Protein AF-A0A962D261-F1 (afdb_monomer)

Structure (mmCIF, N/CA/C/O backbone):
data_AF-A0A962D261-F1
#
_entry.id   AF-A0A962D261-F1
#
loop_
_atom_site.group_PDB
_atom_site.id
_atom_site.type_symbol
_atom_site.label_atom_id
_atom_site.label_alt_id
_atom_site.label_comp_id
_atom_site.label_asym_id
_atom_site.label_entity_id
_atom_site.label_seq_id
_atom_site.pdbx_PDB_ins_code
_atom_site.Cartn_x
_atom_site.Cartn_y
_atom_site.Cartn_z
_atom_site.occupancy
_atom_site.B_iso_or_equiv
_atom_site.auth_seq_id
_atom_site.auth_comp_id
_atom_site.auth_asym_id
_atom_site.auth_atom_id
_atom_site.pdbx_PDB_model_num
ATOM 1 N N . MET A 1 1 ? 24.638 28.167 -46.388 1.00 43.66 1 MET A N 1
ATOM 2 C CA . MET A 1 1 ? 24.361 26.717 -46.502 1.00 43.66 1 MET A CA 1
ATOM 3 C C . M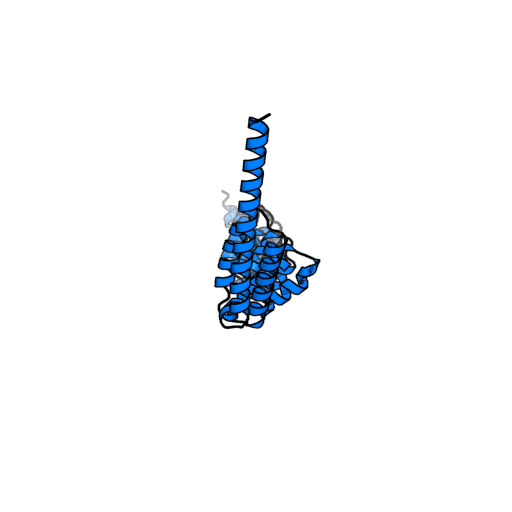ET A 1 1 ? 25.151 26.172 -47.683 1.00 43.66 1 MET A C 1
ATOM 5 O O . MET A 1 1 ? 24.887 26.582 -48.804 1.00 43.66 1 MET A O 1
ATOM 9 N N . SER A 1 2 ? 26.184 25.365 -47.428 1.00 48.91 2 SER A N 1
ATOM 10 C CA . SER A 1 2 ? 27.129 24.899 -48.457 1.00 48.91 2 SER A CA 1
ATOM 11 C C . SER A 1 2 ? 26.539 23.752 -49.286 1.00 48.91 2 SER A C 1
ATOM 13 O O . SER A 1 2 ? 25.987 22.812 -48.727 1.00 48.91 2 SER A O 1
ATOM 15 N N . LEU A 1 3 ? 26.682 23.806 -50.614 1.00 50.69 3 LEU A N 1
ATOM 16 C CA . LEU A 1 3 ? 26.222 22.773 -51.559 1.00 50.69 3 LEU A CA 1
ATOM 17 C C . LEU A 1 3 ? 26.944 21.418 -51.380 1.00 50.69 3 LEU A C 1
ATOM 19 O O . LEU A 1 3 ? 26.458 20.396 -51.858 1.00 50.69 3 LEU A O 1
ATOM 23 N N . LEU A 1 4 ? 28.060 21.392 -50.639 1.00 52.16 4 LEU A N 1
ATOM 24 C CA . LEU A 1 4 ? 28.861 20.194 -50.357 1.00 52.16 4 LEU A CA 1
ATOM 25 C C . LEU A 1 4 ? 28.245 19.268 -49.290 1.00 52.16 4 LEU A C 1
ATOM 27 O O . LEU A 1 4 ? 28.533 18.074 -49.297 1.00 52.16 4 LEU A O 1
ATOM 31 N N . SER A 1 5 ? 27.352 19.763 -48.421 1.00 52.59 5 SER A N 1
ATOM 32 C CA . SER A 1 5 ? 26.678 18.926 -47.407 1.00 52.59 5 SER A CA 1
ATOM 33 C C . SER A 1 5 ? 25.583 18.017 -47.980 1.00 52.59 5 SER A C 1
ATOM 35 O O . SER A 1 5 ? 25.045 17.176 -47.269 1.00 52.59 5 SER A O 1
ATOM 37 N N . ARG A 1 6 ? 25.246 18.171 -49.268 1.00 55.19 6 ARG A N 1
ATOM 38 C CA . ARG A 1 6 ? 24.268 17.330 -49.979 1.00 55.19 6 ARG A CA 1
ATOM 39 C C . ARG A 1 6 ? 24.899 16.140 -50.709 1.00 55.19 6 ARG A C 1
ATOM 41 O O . ARG A 1 6 ? 24.168 15.266 -51.159 1.00 55.19 6 ARG A O 1
ATOM 48 N N . LEU A 1 7 ? 26.229 16.106 -50.836 1.00 60.47 7 LEU A N 1
ATOM 49 C CA . LEU A 1 7 ? 26.962 15.056 -51.559 1.00 60.47 7 LEU A CA 1
ATOM 50 C C . LEU A 1 7 ? 27.472 13.931 -50.644 1.00 60.47 7 LEU A C 1
ATOM 52 O O . LEU A 1 7 ? 27.735 12.834 -51.127 1.00 60.47 7 LEU A O 1
ATOM 56 N N . PHE A 1 8 ? 27.549 14.161 -49.330 1.00 71.56 8 PHE A N 1
ATOM 57 C CA . PHE A 1 8 ? 27.938 13.146 -48.351 1.00 71.56 8 PHE A CA 1
ATOM 58 C C . PHE A 1 8 ? 26.860 13.014 -47.282 1.00 71.56 8 PHE A C 1
ATOM 60 O O . PHE A 1 8 ? 26.556 13.974 -46.575 1.00 71.56 8 PHE A O 1
ATOM 67 N N . LYS A 1 9 ? 26.275 11.815 -47.164 1.00 79.06 9 LYS A N 1
ATOM 68 C CA . LYS A 1 9 ? 25.374 11.505 -46.053 1.00 79.06 9 LYS A CA 1
ATOM 69 C C . LYS A 1 9 ? 26.164 11.608 -44.743 1.00 79.06 9 LYS A C 1
ATOM 71 O O . LYS A 1 9 ? 27.286 11.094 -44.688 1.00 79.06 9 LYS A O 1
ATOM 76 N N . PRO A 1 10 ? 25.603 12.228 -43.696 1.00 88.38 10 PRO A N 1
ATOM 77 C CA . PRO A 1 10 ? 26.256 12.261 -42.398 1.00 88.38 10 PRO A CA 1
ATOM 78 C C . PRO A 1 10 ? 26.483 10.838 -41.866 1.00 88.38 10 PRO A C 1
ATOM 80 O O . PRO A 1 10 ? 25.772 9.900 -42.239 1.00 88.38 10 PRO A O 1
ATOM 83 N N . ALA A 1 11 ? 27.470 10.656 -40.985 1.00 89.88 11 ALA A N 1
ATOM 84 C CA . ALA A 1 11 ? 27.923 9.326 -40.561 1.00 89.88 11 ALA A CA 1
ATOM 85 C C . ALA A 1 11 ? 26.808 8.460 -39.932 1.00 89.88 11 ALA A C 1
ATOM 87 O O . ALA A 1 11 ? 26.800 7.240 -40.105 1.00 89.88 11 ALA A O 1
ATOM 88 N N . TRP A 1 12 ? 25.818 9.081 -39.282 1.00 91.06 12 TRP A N 1
ATOM 89 C CA . TRP A 1 12 ? 24.645 8.404 -38.710 1.00 91.06 12 TRP A CA 1
ATOM 90 C C . TRP A 1 12 ? 23.575 7.988 -39.730 1.00 91.06 12 TRP A C 1
ATOM 92 O O . TRP A 1 12 ? 22.628 7.305 -39.363 1.00 91.06 12 TRP A O 1
ATOM 102 N N . GLN A 1 13 ? 23.716 8.356 -41.005 1.00 93.19 13 GLN A N 1
ATOM 103 C CA . GLN A 1 13 ? 22.864 7.901 -42.117 1.00 93.19 13 GLN A CA 1
ATOM 104 C C . GLN A 1 13 ? 23.597 6.928 -43.055 1.00 93.19 13 GLN A C 1
ATOM 106 O O . GLN A 1 13 ? 23.125 6.631 -44.152 1.00 93.19 13 GLN A O 1
ATOM 111 N N . HIS A 1 14 ? 24.778 6.457 -42.654 1.00 94.00 14 HIS A N 1
ATOM 112 C CA . HIS A 1 14 ? 25.591 5.544 -43.445 1.00 94.00 14 HIS A CA 1
ATOM 113 C C . HIS A 1 14 ? 25.013 4.114 -43.439 1.00 94.00 14 HIS A C 1
ATOM 115 O O . HIS A 1 14 ? 24.473 3.674 -42.429 1.00 94.00 14 HIS A O 1
ATOM 121 N N . ASP A 1 15 ? 25.189 3.340 -44.515 1.00 92.25 15 ASP A N 1
ATOM 122 C CA . ASP A 1 15 ? 24.636 1.975 -44.630 1.00 92.25 15 ASP A CA 1
ATOM 123 C C . ASP A 1 15 ? 25.237 0.994 -43.600 1.00 92.25 15 ASP A C 1
ATOM 125 O O . ASP A 1 15 ? 24.538 0.180 -42.995 1.00 92.25 15 ASP A O 1
ATOM 129 N N . SER A 1 16 ? 26.542 1.114 -43.334 1.00 96.12 16 SER A N 1
ATOM 130 C CA . SER A 1 16 ? 27.231 0.395 -42.250 1.00 96.12 16 SER A CA 1
ATOM 131 C C . SER A 1 16 ? 26.727 0.782 -40.851 1.00 96.12 16 SER A C 1
ATOM 133 O O . SER A 1 16 ? 26.919 1.915 -40.401 1.00 96.12 16 SER A O 1
ATOM 135 N N . ALA A 1 17 ? 26.192 -0.203 -40.122 1.00 96.62 17 ALA A N 1
ATOM 136 C CA . ALA A 1 17 ? 25.745 -0.050 -38.739 1.00 96.62 17 ALA A CA 1
ATOM 137 C C . ALA A 1 17 ? 26.870 0.366 -37.777 1.00 96.62 17 ALA A C 1
ATOM 139 O O . ALA A 1 17 ? 26.613 1.111 -36.837 1.00 96.62 17 ALA A O 1
ATOM 140 N N . SER A 1 18 ? 28.119 -0.059 -38.009 1.00 96.94 18 SER A N 1
ATOM 141 C CA . SER A 1 18 ? 29.245 0.325 -37.146 1.00 96.94 18 SER A CA 1
ATOM 142 C C . SER A 1 18 ? 29.586 1.810 -37.267 1.00 96.94 18 SER A C 1
ATOM 144 O O . SER A 1 18 ? 29.878 2.448 -36.260 1.00 96.94 18 SER A O 1
ATOM 146 N N . ARG A 1 19 ? 29.475 2.387 -38.474 1.00 96.12 19 ARG A N 1
ATOM 147 C CA . ARG A 1 19 ? 29.653 3.834 -38.686 1.00 96.12 19 ARG A CA 1
ATOM 148 C C . ARG A 1 19 ? 28.531 4.638 -38.038 1.00 96.12 19 ARG A C 1
ATOM 150 O O . ARG A 1 19 ? 28.816 5.647 -37.400 1.00 96.12 19 ARG A O 1
ATOM 157 N N . ARG A 1 20 ? 27.281 4.168 -38.139 1.00 97.62 20 ARG A N 1
ATOM 158 C CA . ARG A 1 20 ? 26.155 4.808 -37.442 1.00 97.62 20 ARG A CA 1
ATOM 159 C C . ARG A 1 20 ? 26.304 4.734 -35.928 1.00 97.62 20 ARG A C 1
ATOM 161 O O . ARG A 1 20 ? 26.085 5.733 -35.257 1.00 97.62 20 ARG A O 1
ATOM 168 N N . LEU A 1 21 ? 26.718 3.581 -35.401 1.00 98.00 21 LEU A N 1
ATOM 169 C CA . LEU A 1 21 ? 26.968 3.391 -33.974 1.00 98.00 21 LEU A CA 1
ATOM 170 C C . LEU A 1 21 ? 28.034 4.362 -33.456 1.00 98.00 21 LEU A C 1
ATOM 172 O O . LEU A 1 21 ? 27.765 5.080 -32.499 1.00 98.00 21 LEU A O 1
ATOM 176 N N . ALA A 1 22 ? 29.193 4.429 -34.119 1.00 97.00 22 ALA A N 1
ATOM 177 C CA . ALA A 1 22 ? 30.259 5.363 -33.755 1.00 97.00 22 ALA A CA 1
ATOM 178 C C . ALA A 1 22 ? 29.766 6.819 -33.795 1.00 97.00 22 ALA A C 1
ATOM 180 O O . ALA A 1 22 ? 29.970 7.575 -32.850 1.00 97.00 22 ALA A O 1
ATOM 181 N N . ALA A 1 23 ? 29.013 7.192 -34.837 1.00 96.12 23 ALA A N 1
ATOM 182 C CA . ALA A 1 23 ? 28.428 8.526 -34.938 1.00 96.12 23 ALA A CA 1
ATOM 183 C C . ALA A 1 23 ? 27.488 8.839 -33.762 1.00 96.12 23 ALA A C 1
ATOM 185 O O . ALA A 1 23 ? 27.621 9.892 -33.144 1.00 96.12 23 ALA A O 1
ATOM 186 N N . VAL A 1 24 ? 26.578 7.918 -33.419 1.00 97.62 24 VAL A N 1
ATOM 187 C CA . VAL A 1 24 ? 25.656 8.064 -32.280 1.00 97.62 24 VAL A CA 1
ATOM 188 C C . VAL A 1 24 ? 26.407 8.203 -30.957 1.00 97.62 24 VAL A C 1
ATOM 190 O O . VAL A 1 24 ? 25.960 8.966 -30.104 1.00 97.62 24 VAL A O 1
ATOM 193 N N . GLN A 1 25 ? 27.533 7.510 -30.788 1.00 95.19 25 GLN A N 1
ATOM 194 C CA . GLN A 1 25 ? 28.327 7.546 -29.559 1.00 95.19 25 GLN A CA 1
ATOM 195 C C . GLN A 1 25 ? 29.168 8.822 -29.413 1.00 95.19 25 GLN A C 1
ATOM 197 O O . GLN A 1 25 ? 29.335 9.299 -28.294 1.00 95.19 25 GLN A O 1
ATOM 202 N N . GLU A 1 26 ? 29.679 9.380 -30.513 1.00 94.31 26 GLU A N 1
ATOM 203 C CA . GLU A 1 26 ? 30.754 10.383 -30.457 1.00 94.31 26 GLU A CA 1
ATOM 204 C C . GLU A 1 26 ? 30.352 11.777 -30.965 1.00 94.31 26 GLU A C 1
ATOM 206 O O . GLU A 1 26 ? 30.806 12.785 -30.423 1.00 94.31 26 GLU A O 1
ATOM 211 N N . SER A 1 27 ? 29.515 11.874 -32.005 1.00 94.12 27 SER A N 1
ATOM 212 C CA . SER A 1 27 ? 29.240 13.162 -32.665 1.00 94.12 27 SER A CA 1
ATOM 213 C C . SER A 1 27 ? 28.234 13.995 -31.878 1.00 94.12 27 SER A C 1
ATOM 215 O O . SER A 1 27 ? 27.194 13.479 -31.488 1.00 94.12 27 SER A O 1
ATOM 217 N N . GLN A 1 28 ? 28.491 15.295 -31.706 1.00 93.94 28 GLN A N 1
ATOM 218 C CA . GLN A 1 28 ? 27.598 16.271 -31.054 1.00 93.94 28 GLN A CA 1
ATOM 219 C C . GLN A 1 28 ? 26.854 17.171 -32.054 1.00 93.94 28 GLN A C 1
ATOM 221 O O . GLN A 1 28 ? 26.377 18.248 -31.700 1.00 93.94 28 GLN A O 1
ATOM 226 N N . GLU A 1 29 ? 26.775 16.763 -33.320 1.00 94.25 29 GLU A N 1
ATOM 227 C CA . GLU A 1 29 ? 26.094 17.550 -34.346 1.00 94.25 29 GLU A CA 1
ATOM 228 C C . GLU A 1 29 ? 24.603 17.746 -34.001 1.00 94.25 29 GLU A C 1
ATOM 230 O O . GLU A 1 29 ? 23.913 16.758 -33.730 1.00 94.25 29 GLU A O 1
ATOM 235 N N . PRO A 1 30 ? 24.064 18.983 -34.054 1.00 94.75 30 PRO A N 1
ATOM 236 C CA . PRO A 1 30 ? 22.659 19.244 -33.725 1.00 94.75 30 PRO A CA 1
ATOM 237 C C . PRO A 1 30 ? 21.674 18.385 -34.528 1.00 94.75 30 PRO A C 1
ATOM 239 O O . PRO A 1 30 ? 20.736 17.832 -33.967 1.00 94.75 30 PRO A O 1
ATOM 242 N N . ALA A 1 31 ? 21.945 18.174 -35.820 1.00 94.50 31 ALA A N 1
ATOM 243 C CA . ALA A 1 31 ? 21.112 17.333 -36.682 1.00 94.50 31 ALA A CA 1
ATOM 244 C C . ALA A 1 31 ? 21.122 15.844 -36.281 1.00 94.50 31 ALA A C 1
ATOM 246 O O . ALA A 1 31 ? 20.147 15.134 -36.521 1.00 94.50 31 ALA A O 1
ATOM 247 N N . LEU A 1 32 ? 22.210 15.352 -35.675 1.00 95.25 32 LEU A N 1
ATOM 248 C CA . LEU A 1 32 ? 22.241 14.010 -35.094 1.00 95.25 32 LEU A CA 1
ATOM 249 C C . LEU A 1 32 ? 21.427 13.966 -33.803 1.00 95.25 32 LEU A C 1
ATOM 251 O O . LEU A 1 32 ? 20.643 13.039 -33.629 1.00 95.25 32 LEU A O 1
ATOM 255 N N . LEU A 1 33 ? 21.591 14.960 -32.923 1.00 95.44 33 LEU A N 1
ATOM 256 C CA . LEU A 1 33 ? 20.828 15.060 -31.675 1.00 95.44 33 LEU A CA 1
ATOM 257 C C . LEU A 1 33 ? 19.315 15.049 -31.942 1.00 95.44 33 LEU A C 1
ATOM 259 O O . LEU A 1 33 ? 18.588 14.294 -31.302 1.00 95.44 33 LEU A O 1
ATOM 263 N N . GLU A 1 34 ? 18.863 15.798 -32.948 1.00 95.94 34 GLU A N 1
ATOM 264 C CA . GLU A 1 34 ? 17.470 15.799 -33.415 1.00 95.94 34 GLU A CA 1
ATOM 265 C C . GLU A 1 34 ? 17.030 14.447 -34.005 1.00 95.94 34 GLU A C 1
ATOM 267 O O . GLU A 1 34 ? 15.865 14.069 -33.892 1.00 95.94 34 GLU A O 1
ATOM 272 N N . ALA A 1 35 ? 17.950 13.688 -34.609 1.00 96.19 35 ALA A N 1
ATOM 273 C CA . ALA A 1 35 ? 17.669 12.378 -35.196 1.00 96.19 35 ALA A CA 1
ATOM 274 C C . ALA A 1 35 ? 17.681 11.220 -34.181 1.00 96.19 35 ALA A C 1
ATOM 276 O O . ALA A 1 35 ? 17.221 10.122 -34.514 1.00 96.19 35 ALA A O 1
ATOM 277 N N . LEU A 1 36 ? 18.187 11.423 -32.958 1.00 97.56 36 LEU A N 1
ATOM 278 C CA . LEU A 1 36 ? 18.315 10.357 -31.959 1.00 97.56 36 LEU A CA 1
ATOM 279 C C . LEU A 1 36 ? 16.997 9.620 -31.666 1.00 97.56 36 LEU A C 1
ATOM 281 O O . LEU A 1 36 ? 17.048 8.391 -31.610 1.00 97.56 36 LEU A O 1
ATOM 285 N N . PRO A 1 37 ? 15.822 10.273 -31.521 1.00 97.12 37 PRO A N 1
ATOM 286 C CA . PRO A 1 37 ? 14.570 9.552 -31.274 1.00 97.12 37 PRO A CA 1
ATOM 287 C C . PRO A 1 37 ? 14.201 8.589 -32.408 1.00 97.12 37 PRO A C 1
ATOM 289 O O . PRO A 1 37 ? 13.753 7.469 -32.155 1.00 97.12 37 PRO A O 1
ATOM 292 N N . ALA A 1 38 ? 14.444 8.980 -33.663 1.00 96.88 38 ALA A N 1
ATOM 293 C CA . ALA A 1 38 ? 14.238 8.103 -34.814 1.00 96.88 38 ALA A CA 1
ATOM 294 C C . ALA A 1 38 ? 15.253 6.951 -34.808 1.00 96.88 38 ALA A C 1
ATOM 296 O O . ALA A 1 38 ? 14.879 5.792 -34.943 1.00 96.88 38 ALA A O 1
ATOM 297 N N . LEU A 1 39 ? 16.534 7.229 -34.555 1.00 97.44 39 LEU A N 1
ATOM 298 C CA . LEU A 1 39 ? 17.560 6.183 -34.464 1.00 97.44 39 LEU A CA 1
ATOM 299 C C . LEU A 1 39 ? 17.279 5.187 -33.329 1.00 97.44 39 LEU A C 1
ATOM 301 O O . LEU A 1 39 ? 17.453 3.988 -33.517 1.00 97.44 39 LEU A O 1
ATOM 305 N N . ALA A 1 40 ? 16.788 5.655 -32.181 1.00 97.62 40 ALA A N 1
ATOM 306 C CA . ALA A 1 40 ? 16.396 4.818 -31.048 1.00 97.62 40 ALA A CA 1
ATOM 307 C C . ALA A 1 40 ? 15.219 3.888 -31.373 1.00 97.62 40 ALA A C 1
ATOM 309 O O . ALA A 1 40 ? 15.110 2.806 -30.794 1.00 97.62 40 ALA A O 1
ATOM 310 N N . THR A 1 41 ? 14.342 4.295 -32.294 1.00 96.44 41 THR A N 1
ATOM 311 C CA . THR A 1 41 ? 13.082 3.596 -32.558 1.00 96.44 41 THR A CA 1
ATOM 312 C C . THR A 1 41 ? 13.070 2.791 -33.856 1.00 96.44 41 THR A C 1
ATOM 314 O O . THR A 1 41 ? 12.409 1.754 -33.916 1.00 96.44 41 THR A O 1
ATOM 317 N N . THR A 1 42 ? 1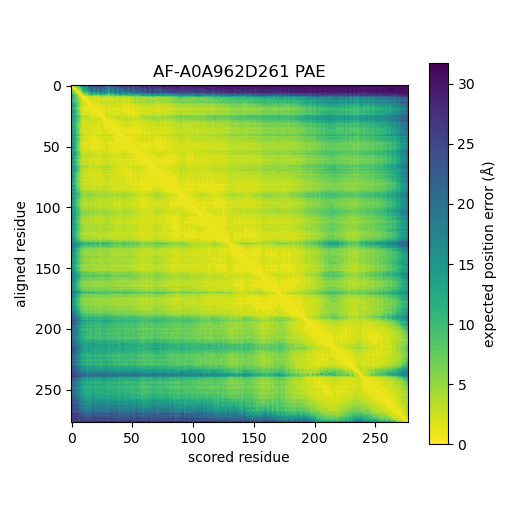3.799 3.222 -34.885 1.00 96.06 42 THR A N 1
ATOM 318 C CA . THR A 1 42 ? 13.699 2.657 -36.237 1.00 96.06 42 THR A CA 1
ATOM 319 C C . THR A 1 42 ? 15.031 2.215 -36.839 1.00 96.06 42 THR A C 1
ATOM 321 O O . THR A 1 42 ? 15.012 1.682 -37.947 1.00 96.06 42 THR A O 1
ATOM 324 N N . ASP A 1 43 ? 16.188 2.410 -36.181 1.00 98.06 43 ASP A N 1
ATOM 325 C CA . ASP A 1 43 ? 17.448 1.910 -36.758 1.00 98.06 43 ASP A CA 1
ATOM 326 C C . ASP A 1 43 ? 17.381 0.381 -36.924 1.00 98.06 43 ASP A C 1
ATOM 328 O O . ASP A 1 43 ? 17.004 -0.309 -35.970 1.00 98.06 43 ASP A O 1
ATOM 332 N N . PRO A 1 44 ? 17.763 -0.180 -38.088 1.00 97.06 44 PRO A N 1
ATOM 333 C CA . PRO A 1 44 ? 17.715 -1.623 -38.308 1.00 97.06 44 PRO A CA 1
ATOM 334 C C . PRO A 1 44 ? 18.543 -2.424 -37.296 1.00 97.06 44 PRO A C 1
ATOM 336 O O . PRO A 1 44 ? 18.205 -3.562 -36.976 1.00 97.06 44 PRO A O 1
ATOM 339 N N . HIS A 1 45 ? 19.624 -1.843 -36.771 1.00 98.25 45 HIS A N 1
ATOM 340 C CA . HIS A 1 45 ? 20.576 -2.549 -35.932 1.00 98.25 45 HIS A CA 1
ATOM 341 C C . HIS A 1 45 ? 20.357 -2.249 -34.433 1.00 98.25 45 HIS A C 1
ATOM 343 O O . HIS A 1 45 ? 20.498 -1.098 -34.008 1.00 98.25 45 HIS A O 1
ATOM 349 N N . PRO A 1 46 ? 20.126 -3.268 -33.576 1.00 98.06 46 PRO A N 1
ATOM 350 C CA . PRO A 1 46 ? 19.785 -3.073 -32.159 1.00 98.06 46 PRO A CA 1
ATOM 351 C C . PRO A 1 46 ? 20.853 -2.312 -31.367 1.00 98.06 46 PRO A C 1
ATOM 353 O O . PRO A 1 46 ? 20.532 -1.492 -30.514 1.00 98.06 46 PRO A O 1
ATOM 356 N N . ARG A 1 47 ? 22.141 -2.505 -31.682 1.00 98.12 47 ARG A N 1
ATOM 357 C CA . ARG A 1 47 ? 23.223 -1.741 -31.028 1.00 98.12 47 ARG A CA 1
ATOM 358 C C . ARG A 1 47 ? 23.136 -0.229 -31.263 1.00 98.12 47 ARG A C 1
ATOM 360 O O . ARG A 1 47 ? 23.462 0.522 -30.350 1.00 98.12 47 ARG A O 1
ATOM 367 N N . VAL A 1 48 ? 22.691 0.216 -32.442 1.00 98.38 48 VAL A N 1
ATOM 368 C CA . VAL A 1 48 ? 22.514 1.651 -32.727 1.00 98.38 48 VAL A CA 1
ATOM 369 C C . VAL A 1 48 ? 21.307 2.179 -31.956 1.00 98.38 48 VAL A C 1
ATOM 371 O O . VAL A 1 48 ? 21.429 3.202 -31.285 1.00 98.38 48 VAL A O 1
ATOM 374 N N . ARG A 1 49 ? 20.188 1.433 -31.956 1.00 98.50 49 ARG A N 1
ATOM 375 C CA . ARG A 1 49 ? 19.000 1.768 -31.152 1.00 98.50 49 ARG A CA 1
ATOM 376 C C . ARG A 1 49 ? 19.348 1.923 -29.671 1.00 98.50 49 ARG A 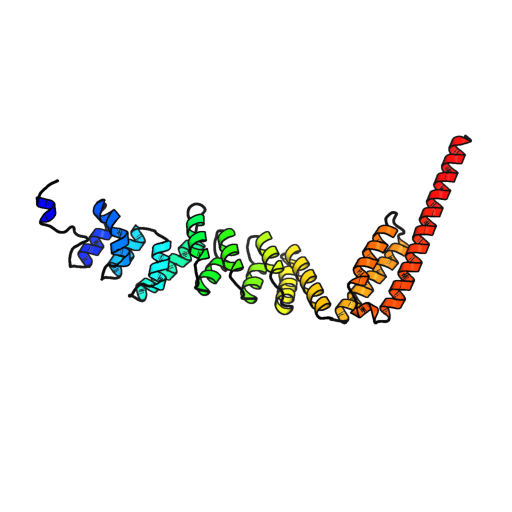C 1
ATOM 378 O O . ARG A 1 49 ? 19.037 2.945 -29.069 1.00 98.50 49 ARG A O 1
ATOM 385 N N . ARG A 1 50 ? 20.080 0.958 -29.103 1.00 98.38 50 ARG A N 1
ATOM 386 C CA . ARG A 1 50 ? 20.562 0.992 -27.713 1.00 98.38 50 ARG A CA 1
ATOM 387 C C . ARG A 1 50 ? 21.411 2.226 -27.414 1.00 98.38 50 ARG A C 1
ATOM 389 O O . ARG A 1 50 ? 21.169 2.888 -26.410 1.00 98.38 50 ARG A O 1
ATOM 396 N N . ALA A 1 51 ? 22.388 2.534 -28.267 1.00 98.19 51 ALA A N 1
ATOM 397 C CA . ALA A 1 51 ? 23.251 3.697 -28.077 1.00 98.19 51 ALA A CA 1
ATOM 398 C C . ALA A 1 51 ? 22.451 5.010 -28.131 1.00 98.19 51 ALA A C 1
ATOM 400 O O . ALA A 1 51 ? 22.686 5.908 -27.325 1.00 98.19 51 ALA A O 1
ATOM 401 N N . ALA A 1 52 ? 21.460 5.099 -29.023 1.00 98.31 52 ALA A N 1
ATOM 402 C CA . ALA A 1 52 ? 20.579 6.258 -29.102 1.00 98.31 52 ALA A CA 1
ATOM 403 C C . ALA A 1 52 ? 19.687 6.393 -27.853 1.00 98.31 52 ALA A C 1
ATOM 405 O O . ALA A 1 52 ? 19.585 7.487 -27.308 1.00 98.31 52 ALA A O 1
ATOM 406 N N . LEU A 1 53 ? 19.116 5.295 -27.337 1.00 98.31 53 LEU A N 1
ATOM 407 C CA . LEU A 1 53 ? 18.343 5.293 -26.082 1.00 98.31 53 LEU A CA 1
ATOM 408 C C . LEU A 1 53 ? 19.183 5.744 -24.881 1.00 98.31 53 LEU A C 1
ATOM 410 O O . LEU A 1 53 ? 18.738 6.565 -24.080 1.00 98.31 53 LEU A O 1
ATOM 414 N N . GLN A 1 54 ? 20.415 5.237 -24.771 1.00 97.25 54 GLN A N 1
ATOM 415 C CA . GLN A 1 54 ? 21.354 5.634 -23.717 1.00 97.25 54 GLN A CA 1
ATOM 416 C C . GLN A 1 54 ? 21.678 7.122 -23.785 1.00 97.25 54 GLN A C 1
ATOM 418 O O . GLN A 1 54 ? 21.724 7.786 -22.754 1.00 97.25 54 GLN A O 1
ATOM 423 N N . ARG A 1 55 ? 21.873 7.643 -24.997 1.00 96.56 55 ARG A N 1
ATOM 424 C CA . ARG A 1 55 ? 22.204 9.047 -25.213 1.00 96.56 55 ARG A CA 1
ATOM 425 C C . ARG A 1 55 ? 21.022 9.986 -24.967 1.00 96.56 55 ARG A C 1
ATOM 427 O O . ARG A 1 55 ? 21.235 11.096 -24.496 1.00 96.56 55 ARG A O 1
ATOM 434 N N . LEU A 1 56 ? 19.801 9.548 -25.272 1.00 96.25 56 LEU A N 1
ATOM 435 C CA . LEU A 1 56 ? 18.582 10.309 -24.991 1.00 96.25 56 LEU A CA 1
ATOM 436 C C . LEU A 1 56 ? 18.257 10.351 -23.497 1.00 96.25 56 LEU A C 1
ATOM 438 O O . LEU A 1 56 ? 17.760 11.364 -23.019 1.00 96.25 56 LEU A O 1
ATOM 442 N N . GLY A 1 57 ? 18.487 9.253 -22.770 1.00 94.56 57 GLY A N 1
ATOM 443 C CA . GLY A 1 57 ? 18.112 9.157 -21.355 1.00 94.56 57 GLY A CA 1
ATOM 444 C C . GLY A 1 57 ? 16.598 9.233 -21.106 1.00 94.56 57 GLY A C 1
ATOM 445 O O . GLY A 1 57 ? 16.172 9.430 -19.972 1.00 94.56 57 GLY A O 1
ATOM 446 N N . ASP A 1 58 ? 15.775 9.076 -22.147 1.00 96.75 58 ASP A N 1
ATOM 447 C CA . ASP A 1 58 ? 14.322 9.201 -22.059 1.00 96.75 58 ASP A CA 1
ATOM 448 C C . ASP A 1 58 ? 13.697 7.914 -21.499 1.00 96.75 58 ASP A C 1
ATOM 450 O O . ASP A 1 58 ? 13.706 6.851 -22.131 1.00 96.75 58 ASP A O 1
ATOM 454 N N . LEU A 1 59 ? 13.138 8.013 -20.291 1.00 97.62 59 LEU A N 1
ATOM 455 C CA . LEU A 1 59 ? 12.511 6.887 -19.598 1.00 97.62 59 LEU A CA 1
ATOM 456 C C . LEU A 1 59 ? 11.291 6.326 -20.347 1.00 97.62 59 LEU A C 1
ATOM 458 O O . LEU A 1 59 ? 11.039 5.121 -20.303 1.00 97.62 59 LEU A O 1
ATOM 462 N N . GLY A 1 60 ? 10.539 7.180 -21.042 1.00 97.12 60 GLY A N 1
ATOM 463 C CA . GLY A 1 60 ? 9.387 6.778 -21.842 1.00 97.12 60 GLY A CA 1
ATOM 464 C C . GLY A 1 60 ? 9.797 5.938 -23.048 1.00 97.12 60 GLY A C 1
ATOM 465 O O . GLY A 1 60 ? 9.170 4.909 -23.306 1.00 97.12 60 GLY A O 1
ATOM 466 N N . LEU A 1 61 ? 10.886 6.310 -23.729 1.00 97.50 61 LEU A N 1
ATOM 467 C CA . LEU A 1 61 ? 11.443 5.516 -24.827 1.00 97.50 61 LEU A CA 1
ATOM 468 C C . LEU A 1 61 ? 11.977 4.166 -24.346 1.00 97.50 61 LEU A C 1
ATOM 470 O O . LEU A 1 61 ? 11.741 3.158 -25.009 1.00 97.50 61 LEU A O 1
ATOM 474 N N . TRP A 1 62 ? 12.625 4.102 -23.179 1.00 98.12 62 TRP A N 1
ATOM 475 C CA . TRP A 1 62 ? 12.991 2.812 -22.582 1.00 98.12 62 TRP A CA 1
ATOM 476 C C . TRP A 1 62 ? 11.763 1.935 -22.310 1.00 98.12 62 TRP A C 1
ATOM 478 O O . TRP A 1 62 ? 11.769 0.751 -22.648 1.00 98.12 62 TRP A O 1
ATOM 488 N N . GLY A 1 63 ? 10.688 2.514 -21.768 1.00 97.50 63 GLY A N 1
ATOM 489 C CA . GLY A 1 63 ? 9.425 1.806 -21.558 1.00 97.50 63 GLY A CA 1
ATOM 490 C C . GLY A 1 63 ? 8.817 1.295 -22.863 1.00 97.50 63 GLY A C 1
ATOM 491 O O . GLY A 1 63 ? 8.445 0.128 -22.963 1.00 97.50 63 GLY A O 1
ATOM 492 N N . ASP A 1 64 ? 8.771 2.131 -23.895 1.00 96.81 64 ASP A N 1
ATOM 493 C CA . ASP A 1 64 ? 8.259 1.748 -25.207 1.00 96.81 64 ASP A CA 1
ATOM 494 C C . ASP A 1 64 ? 9.076 0.613 -25.849 1.00 96.81 64 ASP A C 1
ATOM 496 O O . ASP A 1 64 ? 8.518 -0.408 -26.261 1.00 96.81 64 ASP A O 1
ATOM 500 N N . ARG A 1 65 ? 10.409 0.723 -25.847 1.00 97.56 65 ARG A N 1
ATOM 501 C CA . ARG A 1 65 ? 11.290 -0.326 -26.380 1.00 97.56 65 ARG A CA 1
ATOM 502 C C . ARG A 1 65 ? 11.205 -1.626 -25.588 1.00 97.56 65 ARG A C 1
ATOM 504 O O . ARG A 1 65 ? 11.261 -2.695 -26.187 1.00 97.56 65 ARG A O 1
ATOM 511 N N . SER A 1 66 ? 10.980 -1.562 -24.275 1.00 97.31 66 SER A N 1
ATOM 512 C CA . SER A 1 66 ? 10.796 -2.759 -23.441 1.00 97.31 66 SER A CA 1
ATOM 513 C C . SER A 1 66 ? 9.586 -3.618 -23.833 1.00 97.31 66 SER A C 1
ATOM 515 O O . SER A 1 66 ? 9.550 -4.816 -23.533 1.00 97.31 66 SER A O 1
ATOM 517 N N . ARG A 1 67 ? 8.596 -3.007 -24.498 1.00 95.19 67 ARG A N 1
ATOM 518 C CA . ARG A 1 67 ? 7.368 -3.660 -24.965 1.00 95.19 67 ARG A CA 1
ATOM 519 C C . ARG A 1 67 ? 7.433 -4.037 -26.441 1.00 95.19 67 ARG A C 1
ATOM 521 O O . ARG A 1 67 ? 6.962 -5.109 -26.804 1.00 95.19 67 ARG A O 1
ATOM 528 N N . HIS A 1 68 ? 8.014 -3.174 -27.274 1.00 95.69 68 HIS A N 1
ATOM 529 C CA . HIS A 1 68 ? 7.802 -3.225 -28.724 1.00 95.69 68 HIS A CA 1
ATOM 530 C C . HIS A 1 68 ? 9.065 -3.422 -29.568 1.00 95.69 68 HIS A C 1
ATOM 532 O O . HIS A 1 68 ? 8.947 -3.543 -30.787 1.00 95.69 68 HIS A O 1
ATOM 538 N N . ASP A 1 69 ? 10.270 -3.429 -28.988 1.00 98.12 69 ASP A N 1
ATOM 539 C CA . ASP A 1 69 ? 11.478 -3.591 -29.805 1.00 98.12 69 ASP A CA 1
ATOM 540 C C . ASP A 1 69 ? 11.505 -4.973 -30.487 1.00 98.12 69 ASP A C 1
ATOM 542 O O . ASP A 1 69 ? 11.058 -5.957 -29.911 1.00 98.12 69 ASP A O 1
ATOM 546 N N . ALA A 1 70 ? 11.996 -5.081 -31.722 1.00 96.19 70 ALA A N 1
ATOM 547 C CA . ALA A 1 70 ? 12.029 -6.359 -32.440 1.00 96.19 70 ALA A CA 1
ATOM 548 C C . ALA A 1 70 ? 13.103 -7.318 -31.893 1.00 96.19 70 ALA A C 1
ATOM 550 O O . ALA A 1 70 ? 12.932 -8.539 -31.939 1.00 96.19 70 ALA A O 1
ATOM 551 N N . ASP A 1 71 ? 14.187 -6.773 -31.339 1.00 98.31 71 ASP A N 1
ATOM 552 C CA . ASP A 1 71 ? 15.310 -7.545 -30.820 1.00 98.31 71 ASP A CA 1
ATOM 553 C C . ASP A 1 71 ? 15.063 -7.960 -29.354 1.00 98.31 71 ASP A C 1
ATOM 555 O O . ASP A 1 71 ? 14.835 -7.093 -28.506 1.00 98.31 71 ASP A O 1
ATOM 559 N N . PRO A 1 72 ? 15.076 -9.266 -29.024 1.00 97.94 72 PRO A N 1
ATOM 560 C CA . PRO A 1 72 ? 14.777 -9.741 -27.673 1.00 97.94 72 PRO A CA 1
ATOM 561 C C . PRO A 1 72 ? 15.780 -9.253 -26.624 1.00 97.94 72 PRO A C 1
ATOM 563 O O . PRO A 1 72 ? 15.368 -8.876 -25.529 1.00 97.94 72 PRO A O 1
ATOM 566 N N . GLU A 1 73 ? 17.073 -9.201 -26.950 1.00 98.19 73 GLU A N 1
ATOM 567 C CA . GLU A 1 73 ? 18.095 -8.757 -25.997 1.00 98.19 73 GLU A CA 1
ATOM 568 C C . GLU A 1 73 ? 17.939 -7.269 -25.661 1.00 98.19 73 GLU A C 1
ATOM 570 O O . GLU A 1 73 ? 18.058 -6.873 -24.497 1.00 98.19 73 GLU A O 1
ATOM 575 N N . LEU A 1 74 ? 17.630 -6.440 -26.664 1.00 98.25 74 LEU A N 1
ATOM 576 C CA . LEU A 1 74 ? 17.335 -5.027 -26.465 1.00 98.25 74 LEU A CA 1
ATOM 577 C C . LEU A 1 74 ? 16.010 -4.813 -25.730 1.00 98.25 74 LEU A C 1
ATOM 579 O O . LEU A 1 74 ? 15.962 -3.934 -24.871 1.00 98.25 74 LEU A O 1
ATOM 583 N N . ARG A 1 75 ? 14.960 -5.605 -25.996 1.00 98.06 75 ARG A N 1
ATOM 584 C CA . ARG A 1 75 ? 13.718 -5.555 -25.199 1.00 98.06 75 ARG A CA 1
ATOM 585 C C . ARG A 1 75 ? 14.002 -5.806 -23.720 1.00 98.06 75 ARG A C 1
ATOM 587 O O . ARG A 1 75 ? 13.531 -5.048 -22.872 1.00 98.06 75 ARG A O 1
ATOM 594 N N . ASP A 1 76 ? 14.796 -6.828 -23.409 1.00 97.94 76 ASP A N 1
ATOM 595 C CA . ASP A 1 76 ? 15.145 -7.174 -22.030 1.00 97.94 76 ASP A CA 1
ATOM 596 C C . ASP A 1 76 ? 16.017 -6.100 -21.370 1.00 97.94 76 ASP A C 1
ATOM 598 O O . ASP A 1 76 ? 15.799 -5.749 -20.207 1.00 97.94 76 ASP A O 1
ATOM 602 N N . ASP A 1 77 ? 16.985 -5.534 -22.099 1.00 97.88 77 ASP A N 1
ATOM 603 C CA . ASP A 1 77 ? 17.787 -4.411 -21.600 1.00 97.88 77 ASP A CA 1
ATOM 604 C C . ASP A 1 77 ? 16.928 -3.175 -21.343 1.00 97.88 77 ASP A C 1
ATOM 606 O O . ASP A 1 77 ? 16.999 -2.583 -20.266 1.00 97.88 77 ASP A O 1
ATOM 610 N N . ALA A 1 78 ? 16.052 -2.837 -22.287 1.00 98.19 78 ALA A N 1
ATOM 611 C CA . ALA A 1 78 ? 15.137 -1.719 -22.160 1.00 98.19 78 ALA A CA 1
ATOM 612 C C . ALA A 1 78 ? 14.180 -1.896 -20.978 1.00 98.19 78 ALA A C 1
ATOM 614 O O . ALA A 1 78 ? 13.964 -0.948 -20.227 1.00 98.19 78 ALA A O 1
ATOM 615 N N . ARG A 1 79 ? 13.681 -3.117 -20.738 1.00 97.94 79 ARG A N 1
ATOM 616 C CA . ARG A 1 79 ? 12.869 -3.437 -19.555 1.00 97.94 79 ARG A CA 1
ATOM 617 C C . ARG A 1 79 ? 13.636 -3.190 -18.264 1.00 97.94 79 ARG A C 1
ATOM 619 O O . ARG A 1 79 ? 13.100 -2.558 -17.356 1.00 97.94 79 ARG A O 1
ATOM 626 N N . ARG A 1 80 ? 14.885 -3.659 -18.174 1.00 98.00 80 ARG A N 1
ATOM 627 C CA . ARG A 1 80 ? 15.728 -3.425 -16.991 1.00 98.00 80 ARG A CA 1
ATOM 628 C C . ARG A 1 80 ? 15.944 -1.934 -16.754 1.00 98.00 80 ARG A C 1
ATOM 630 O O . ARG A 1 80 ? 15.759 -1.482 -15.628 1.00 98.00 80 ARG A O 1
ATOM 637 N N . GLN A 1 81 ? 16.283 -1.173 -17.795 1.00 98.38 81 GLN A N 1
ATOM 638 C CA . GLN A 1 81 ? 16.508 0.269 -17.667 1.00 98.38 81 GLN A CA 1
ATOM 639 C C . GLN A 1 81 ? 15.234 1.027 -17.302 1.00 98.38 81 GLN A C 1
ATOM 641 O O . GLN A 1 81 ? 15.266 1.885 -16.425 1.00 98.38 81 GLN A O 1
ATOM 646 N N . TYR A 1 82 ? 14.102 0.664 -17.903 1.00 98.56 82 TYR A N 1
ATOM 647 C CA . TYR A 1 82 ? 12.808 1.253 -17.589 1.00 98.56 82 TYR A CA 1
ATOM 648 C C . TYR A 1 82 ? 12.414 1.029 -16.123 1.00 98.56 82 TYR A C 1
ATOM 650 O O . TYR A 1 82 ? 12.116 1.981 -15.402 1.00 98.56 82 TYR A O 1
ATOM 658 N N . VAL A 1 83 ? 12.492 -0.216 -15.642 1.00 98.56 83 VAL A N 1
ATOM 659 C CA . VAL A 1 83 ? 12.176 -0.555 -14.245 1.00 98.56 83 VAL A CA 1
ATOM 660 C C . VAL A 1 83 ? 13.139 0.132 -13.274 1.00 98.56 83 VAL A C 1
ATOM 662 O O . VAL A 1 83 ? 12.699 0.680 -12.263 1.00 98.56 83 VAL A O 1
ATOM 665 N N . ASN A 1 84 ? 14.439 0.147 -13.578 1.00 98.38 84 ASN A N 1
ATOM 666 C CA . ASN A 1 84 ? 15.433 0.827 -12.749 1.00 98.38 84 ASN A CA 1
ATOM 667 C C . ASN A 1 84 ? 15.200 2.340 -12.707 1.00 98.38 84 ASN A C 1
ATOM 669 O O . ASN A 1 84 ? 15.312 2.933 -11.637 1.00 98.38 84 ASN A O 1
ATOM 673 N N . GLY A 1 85 ? 14.833 2.953 -13.834 1.00 98.25 85 GLY A N 1
ATOM 674 C CA . GLY A 1 85 ? 14.514 4.375 -13.910 1.00 98.25 85 GLY A CA 1
ATOM 675 C C . GLY A 1 85 ? 13.265 4.742 -13.111 1.00 98.25 85 GLY A C 1
ATOM 676 O O . GLY A 1 85 ? 13.287 5.723 -12.377 1.00 98.25 85 GLY A O 1
ATOM 677 N N . LEU A 1 86 ? 12.208 3.923 -13.159 1.00 98.50 86 LEU A N 1
ATOM 678 C CA . LEU A 1 86 ? 11.021 4.120 -12.318 1.00 98.50 86 LEU A CA 1
ATOM 679 C C . LEU A 1 86 ? 11.343 3.980 -10.824 1.00 98.50 86 LEU A C 1
ATOM 681 O O . LEU A 1 86 ? 10.904 4.785 -10.008 1.00 98.50 86 LEU A O 1
ATOM 685 N N . ILE A 1 87 ? 12.119 2.962 -10.452 1.00 98.56 87 ILE A N 1
ATOM 686 C CA . ILE A 1 87 ? 12.472 2.701 -9.051 1.00 98.56 87 ILE A CA 1
ATOM 687 C C . ILE A 1 87 ? 13.405 3.776 -8.496 1.00 98.56 87 ILE A C 1
ATOM 689 O O . ILE A 1 87 ? 13.246 4.206 -7.352 1.00 98.56 87 ILE A O 1
ATOM 693 N N . GLY A 1 88 ? 14.383 4.184 -9.299 1.00 98.12 88 GLY A N 1
ATOM 694 C CA . GLY A 1 88 ? 15.413 5.147 -8.939 1.00 98.12 88 GLY A CA 1
ATOM 695 C C . GLY A 1 88 ? 15.009 6.605 -9.129 1.00 98.12 88 GLY A C 1
ATOM 696 O O . GLY A 1 88 ? 15.819 7.465 -8.792 1.00 98.12 88 GLY A O 1
ATOM 697 N N . ALA A 1 89 ? 13.804 6.884 -9.641 1.00 97.88 89 ALA A N 1
ATOM 698 C CA . ALA A 1 89 ? 13.347 8.235 -9.945 1.00 97.88 89 ALA A CA 1
ATOM 699 C C . ALA A 1 89 ? 13.544 9.180 -8.749 1.00 97.88 89 ALA A C 1
ATOM 701 O O . ALA A 1 89 ? 13.118 8.915 -7.618 1.00 97.88 89 ALA A O 1
ATOM 702 N N . ASP A 1 90 ? 14.209 10.298 -9.002 1.00 96.88 90 ASP A N 1
ATOM 703 C CA . ASP A 1 90 ? 14.339 11.396 -8.058 1.00 96.88 90 ASP A CA 1
ATOM 704 C C . ASP A 1 90 ? 13.156 12.368 -8.193 1.00 96.88 90 ASP A C 1
ATOM 706 O O . ASP A 1 90 ? 12.157 12.080 -8.855 1.00 96.88 90 ASP A O 1
ATOM 710 N N . THR A 1 91 ? 13.240 13.510 -7.514 1.00 95.19 91 THR A N 1
ATOM 711 C CA . THR A 1 91 ? 12.182 14.524 -7.532 1.00 95.19 91 THR A CA 1
ATOM 712 C C . THR A 1 91 ? 11.995 15.148 -8.918 1.00 95.19 91 THR A C 1
ATOM 714 O O . THR A 1 91 ? 10.874 15.517 -9.258 1.00 95.19 91 THR A O 1
ATOM 717 N N . GLU A 1 92 ? 13.052 15.244 -9.729 1.00 95.75 92 GLU A N 1
ATOM 718 C CA . GLU A 1 92 ? 12.982 15.836 -11.070 1.00 95.75 92 GLU A CA 1
ATOM 719 C C . GLU A 1 92 ? 12.285 14.892 -12.055 1.00 95.75 92 GLU A C 1
ATOM 721 O O . GLU A 1 92 ? 11.430 15.318 -12.834 1.00 95.75 92 GLU A O 1
ATOM 726 N N . LEU A 1 93 ? 12.585 13.592 -11.980 1.00 95.94 93 LEU A N 1
ATOM 727 C CA . LEU A 1 93 ? 11.965 12.575 -12.832 1.00 95.94 93 LEU A CA 1
ATOM 728 C C . LEU A 1 93 ? 10.590 12.105 -12.345 1.00 95.94 93 LEU A C 1
ATOM 730 O O . LEU A 1 93 ? 9.863 11.466 -13.113 1.00 95.94 93 LEU A O 1
ATOM 734 N N . LEU A 1 94 ? 10.201 12.421 -11.106 1.00 97.69 94 LEU A N 1
ATOM 735 C CA . LEU A 1 94 ? 8.948 11.958 -10.507 1.00 97.69 94 LEU A CA 1
ATOM 736 C C . LEU A 1 94 ? 7.704 12.242 -11.379 1.00 97.69 94 LEU A C 1
ATOM 738 O O . LEU A 1 94 ? 6.960 11.292 -11.628 1.00 97.69 94 LEU A O 1
ATOM 742 N N . PRO A 1 95 ? 7.473 13.453 -11.932 1.00 98.06 95 PRO A N 1
ATOM 743 C CA . PRO A 1 95 ? 6.283 13.712 -12.751 1.00 98.06 95 PRO A CA 1
ATOM 744 C C . PRO A 1 95 ? 6.218 12.861 -14.029 1.00 98.06 95 PRO A C 1
ATOM 746 O O . PRO A 1 95 ? 5.135 12.504 -14.501 1.00 98.06 95 PRO A O 1
ATOM 749 N N . VAL A 1 96 ? 7.376 12.530 -14.609 1.00 97.88 96 VAL A N 1
ATOM 750 C CA . VAL A 1 96 ? 7.467 11.651 -15.783 1.00 97.88 96 VAL A CA 1
ATOM 751 C C . VAL A 1 96 ? 7.188 10.208 -15.371 1.00 97.88 96 VAL A C 1
ATOM 753 O O . VAL A 1 96 ? 6.364 9.543 -16.000 1.00 97.88 96 VAL A O 1
ATOM 756 N N . ALA A 1 97 ? 7.816 9.743 -14.290 1.00 98.38 97 ALA A N 1
ATOM 757 C CA . ALA A 1 97 ? 7.618 8.400 -13.759 1.00 98.38 97 ALA A CA 1
ATOM 758 C C . ALA A 1 97 ? 6.153 8.146 -13.364 1.00 98.38 97 ALA A C 1
ATOM 760 O O . ALA A 1 97 ? 5.602 7.109 -13.725 1.00 98.38 97 ALA A O 1
ATOM 761 N N . GLU A 1 98 ? 5.486 9.104 -12.712 1.00 98.25 98 GLU A N 1
ATOM 762 C CA . GLU A 1 98 ? 4.062 9.003 -12.372 1.00 98.25 98 GLU A CA 1
ATOM 763 C C . GLU A 1 98 ? 3.186 8.871 -13.618 1.00 98.25 98 GLU A C 1
ATOM 765 O O . GLU A 1 98 ? 2.303 8.015 -13.669 1.00 98.25 98 GLU A O 1
ATOM 770 N N . ARG A 1 99 ? 3.433 9.691 -14.648 1.00 98.12 99 ARG A N 1
ATOM 771 C CA . ARG A 1 99 ? 2.673 9.636 -15.903 1.00 98.12 99 ARG A CA 1
ATOM 772 C C . ARG A 1 99 ? 2.815 8.280 -16.585 1.00 98.12 99 ARG A C 1
ATOM 774 O O . ARG A 1 99 ? 1.818 7.727 -17.037 1.00 98.12 99 ARG A O 1
ATOM 781 N N . LEU A 1 100 ? 4.036 7.749 -16.635 1.00 97.88 100 LEU A N 1
ATOM 782 C CA . LEU A 1 100 ? 4.317 6.440 -17.221 1.00 97.88 100 LEU A CA 1
ATOM 783 C C . LEU A 1 100 ? 3.648 5.321 -16.413 1.00 97.88 100 LEU A C 1
ATOM 785 O O . LEU A 1 100 ? 2.984 4.464 -16.984 1.00 97.88 100 LEU A O 1
ATOM 789 N N . LEU A 1 101 ? 3.743 5.368 -15.084 1.00 96.88 101 LEU A N 1
ATOM 790 C CA . LEU A 1 101 ? 3.171 4.349 -14.206 1.00 96.88 101 LEU A CA 1
ATOM 791 C C . LEU A 1 101 ? 1.631 4.339 -14.214 1.00 96.88 101 LEU A C 1
ATOM 793 O O . LEU A 1 101 ? 1.021 3.284 -14.037 1.00 96.88 101 LEU A O 1
ATOM 797 N N . ARG A 1 102 ? 0.978 5.487 -14.459 1.00 96.31 102 ARG A N 1
ATOM 798 C CA . ARG A 1 102 ? -0.491 5.575 -14.604 1.00 96.31 102 ARG A CA 1
ATOM 799 C C . ARG A 1 102 ? -1.034 4.765 -15.779 1.00 96.31 102 ARG A C 1
ATOM 801 O O . ARG A 1 102 ? -2.173 4.320 -15.701 1.00 96.31 102 ARG A O 1
ATOM 808 N N . VAL A 1 103 ? -0.238 4.580 -16.830 1.00 94.94 103 VAL A N 1
ATOM 809 C CA . VAL A 1 103 ? -0.625 3.830 -18.037 1.00 94.94 103 VAL A CA 1
ATOM 810 C C . VAL A 1 103 ? 0.091 2.484 -18.160 1.00 94.94 103 VAL A C 1
ATOM 812 O O . VAL A 1 103 ? -0.106 1.780 -19.138 1.00 94.94 103 VAL A O 1
ATOM 815 N N . GLU A 1 104 ? 0.919 2.109 -17.182 1.00 95.38 104 GLU A N 1
ATOM 816 C CA . GLU A 1 104 ? 1.631 0.828 -17.200 1.00 95.38 104 GLU A CA 1
ATOM 817 C C . GLU A 1 104 ? 0.667 -0.345 -16.969 1.00 95.38 104 GLU A C 1
ATOM 819 O O . GLU A 1 104 ? -0.237 -0.253 -16.143 1.00 95.38 104 GLU A O 1
ATOM 824 N N . GLU A 1 105 ? 0.845 -1.457 -17.672 1.00 92.94 105 GLU A N 1
ATOM 825 C CA . GLU A 1 105 ? -0.049 -2.624 -17.597 1.00 92.94 105 GLU A CA 1
ATOM 826 C C . GLU A 1 105 ? 0.673 -3.889 -17.123 1.00 92.94 105 GLU A C 1
ATOM 828 O O . GLU A 1 105 ? 0.033 -4.829 -16.652 1.00 92.94 105 GLU A O 1
ATOM 833 N N . SER A 1 106 ? 2.008 -3.916 -17.183 1.00 93.81 106 SER A N 1
ATOM 834 C CA . SER A 1 106 ? 2.809 -5.026 -16.680 1.00 93.81 106 SER A CA 1
ATOM 835 C C . SER A 1 106 ? 2.724 -5.091 -15.161 1.00 93.81 106 SER A C 1
ATOM 837 O O . SER A 1 106 ? 3.248 -4.239 -14.435 1.00 93.81 106 SER A O 1
ATOM 839 N N . VAL A 1 107 ? 2.100 -6.166 -14.687 1.00 93.75 107 VAL A N 1
ATOM 840 C CA . VAL A 1 107 ? 1.994 -6.503 -13.266 1.00 93.75 107 VAL A CA 1
ATOM 841 C C . VAL A 1 107 ? 3.383 -6.601 -12.636 1.00 93.75 107 VAL A C 1
ATOM 843 O O . VAL A 1 107 ? 3.595 -6.090 -11.542 1.00 93.75 107 VAL A O 1
ATOM 846 N N . GLU A 1 108 ? 4.358 -7.164 -13.348 1.00 94.38 108 GLU A N 1
ATOM 847 C CA . GLU A 1 108 ? 5.737 -7.302 -12.879 1.00 94.38 108 GLU A CA 1
ATOM 848 C C . GLU A 1 108 ? 6.412 -5.940 -12.665 1.00 94.38 108 GLU A C 1
ATOM 850 O O . GLU A 1 108 ? 7.135 -5.752 -11.684 1.00 94.38 108 GLU A O 1
ATOM 855 N N . VAL A 1 109 ? 6.171 -4.971 -13.559 1.00 96.50 109 VAL A N 1
ATOM 856 C CA . VAL A 1 109 ? 6.687 -3.601 -13.406 1.00 96.50 109 VAL A CA 1
ATOM 857 C C . VAL A 1 109 ? 6.011 -2.913 -12.223 1.00 96.50 109 VAL A C 1
ATOM 859 O O . VAL A 1 109 ? 6.703 -2.343 -11.378 1.00 96.50 109 VAL A O 1
ATOM 862 N N . LEU A 1 110 ? 4.681 -3.000 -12.122 1.00 96.75 110 LEU A N 1
ATOM 863 C CA . LEU A 1 110 ? 3.926 -2.426 -11.006 1.00 96.75 110 LEU A CA 1
ATOM 864 C C . LEU A 1 110 ? 4.401 -3.001 -9.663 1.00 96.75 110 LEU A C 1
ATOM 866 O O . LEU A 1 110 ? 4.649 -2.246 -8.729 1.00 96.75 110 LEU A O 1
ATOM 870 N N . GLU A 1 111 ? 4.618 -4.311 -9.567 1.00 96.31 111 GLU A N 1
ATOM 871 C CA . GLU A 1 111 ? 5.137 -4.964 -8.359 1.00 96.31 111 GLU A CA 1
ATOM 872 C C . GLU A 1 111 ? 6.554 -4.521 -8.009 1.00 96.31 111 GLU A C 1
ATOM 874 O O . GLU A 1 111 ? 6.848 -4.206 -6.853 1.00 96.31 111 GLU A O 1
ATOM 879 N N . ALA A 1 112 ? 7.429 -4.443 -9.011 1.00 97.12 112 ALA A N 1
ATOM 880 C CA . ALA A 1 112 ? 8.796 -3.987 -8.821 1.00 97.12 112 ALA A CA 1
ATOM 881 C C . ALA A 1 112 ? 8.849 -2.545 -8.291 1.00 97.12 112 ALA A C 1
ATOM 883 O O . ALA A 1 112 ? 9.684 -2.243 -7.433 1.00 97.12 112 ALA A O 1
ATOM 884 N N . VAL A 1 113 ? 7.968 -1.672 -8.787 1.00 98.25 113 VAL A N 1
ATOM 885 C CA . VAL A 1 113 ? 7.840 -0.279 -8.342 1.00 98.25 113 VAL A CA 1
ATOM 886 C C . VAL A 1 113 ? 7.212 -0.207 -6.951 1.00 98.25 113 VAL A C 1
ATOM 888 O O . VAL A 1 113 ? 7.784 0.438 -6.077 1.00 98.25 113 VAL A O 1
ATOM 891 N N . ALA A 1 114 ? 6.106 -0.915 -6.710 1.00 98.12 114 ALA A N 1
ATOM 892 C CA . ALA A 1 114 ? 5.428 -0.986 -5.414 1.00 98.12 114 ALA A CA 1
ATOM 893 C C . ALA A 1 114 ? 6.381 -1.378 -4.278 1.00 98.12 114 ALA A C 1
ATOM 895 O O . ALA A 1 114 ? 6.368 -0.761 -3.216 1.00 98.12 114 ALA A O 1
ATOM 896 N N . ALA A 1 115 ? 7.233 -2.376 -4.515 1.00 96.44 115 ALA A N 1
ATOM 897 C CA . ALA A 1 115 ? 8.119 -2.910 -3.491 1.00 96.44 115 ALA A CA 1
ATOM 898 C C . ALA A 1 115 ? 9.405 -2.091 -3.287 1.00 96.44 115 ALA A C 1
ATOM 900 O O . ALA A 1 115 ? 9.991 -2.150 -2.207 1.00 96.44 115 ALA A O 1
ATOM 901 N N . ARG A 1 116 ? 9.899 -1.383 -4.316 1.00 97.25 116 ARG A N 1
ATOM 902 C CA . ARG A 1 116 ? 11.288 -0.877 -4.314 1.00 97.25 116 ARG A CA 1
ATOM 903 C C . ARG A 1 116 ? 11.452 0.590 -4.671 1.00 97.25 116 ARG A C 1
ATOM 905 O O . ARG A 1 116 ? 12.547 1.110 -4.468 1.00 97.25 116 ARG A O 1
ATOM 912 N N . ALA A 1 117 ? 10.436 1.258 -5.218 1.00 98.38 117 ALA A N 1
ATOM 913 C CA . ALA A 1 117 ? 10.614 2.629 -5.679 1.00 98.38 117 ALA A CA 1
ATOM 914 C C . ALA A 1 117 ? 11.017 3.560 -4.536 1.00 98.38 117 ALA A C 1
ATOM 916 O O . ALA A 1 117 ? 10.450 3.518 -3.442 1.00 98.38 117 ALA A O 1
ATOM 917 N N . ARG A 1 118 ? 11.996 4.425 -4.805 1.00 97.69 118 ARG A N 1
ATOM 918 C CA . ARG A 1 118 ? 12.523 5.393 -3.842 1.00 97.69 118 ARG A CA 1
ATOM 919 C C . ARG A 1 118 ? 11.431 6.354 -3.377 1.00 97.69 118 ARG A C 1
ATOM 921 O O . ARG A 1 118 ? 11.293 6.608 -2.182 1.00 97.69 118 ARG A O 1
ATOM 928 N N . GLN A 1 119 ? 10.632 6.847 -4.320 1.00 97.88 119 GLN A N 1
ATOM 929 C CA . GLN A 1 119 ? 9.557 7.797 -4.054 1.00 97.88 119 GLN A CA 1
ATOM 930 C C . GLN A 1 119 ? 8.314 7.080 -3.529 1.00 97.88 119 GLN A C 1
ATOM 932 O O . GLN A 1 119 ? 7.768 6.198 -4.195 1.00 97.88 119 GLN A O 1
ATOM 937 N N . MET A 1 120 ? 7.819 7.506 -2.363 1.00 97.75 120 MET A N 1
ATOM 938 C CA . MET A 1 120 ? 6.572 6.986 -1.786 1.00 97.75 120 MET A CA 1
ATOM 939 C C . MET A 1 120 ? 5.391 7.154 -2.752 1.00 97.75 120 MET A C 1
ATOM 941 O O . MET A 1 120 ? 4.562 6.255 -2.859 1.00 97.75 120 MET A O 1
ATOM 945 N N . ALA A 1 121 ? 5.338 8.267 -3.491 1.00 97.75 121 ALA A N 1
ATOM 946 C CA . ALA A 1 121 ? 4.289 8.533 -4.475 1.00 97.75 121 ALA A CA 1
ATOM 947 C C . ALA A 1 121 ? 4.205 7.438 -5.554 1.00 97.75 121 ALA A C 1
ATOM 949 O O . ALA A 1 121 ? 3.113 6.968 -5.869 1.00 97.75 121 ALA A O 1
ATOM 950 N N . LEU A 1 122 ? 5.351 6.951 -6.045 1.00 98.44 122 LEU A N 1
ATOM 951 C CA . LEU A 1 122 ? 5.398 5.863 -7.026 1.00 98.44 122 LEU A CA 1
ATOM 952 C C . LEU A 1 122 ? 5.002 4.519 -6.412 1.00 98.44 122 LEU A C 1
ATOM 954 O O . LEU A 1 122 ? 4.232 3.782 -7.028 1.00 98.44 122 LEU A O 1
ATOM 958 N N . ARG A 1 123 ? 5.463 4.214 -5.187 1.00 98.50 123 ARG A N 1
ATOM 959 C CA . ARG A 1 123 ? 5.031 2.997 -4.476 1.00 98.50 123 ARG A CA 1
ATOM 960 C C . ARG A 1 123 ? 3.518 2.989 -4.290 1.00 98.50 123 ARG A C 1
ATOM 962 O O . ARG A 1 123 ? 2.862 2.015 -4.648 1.00 98.50 123 ARG A O 1
ATOM 969 N N . ARG A 1 124 ? 2.954 4.098 -3.803 1.00 98.06 124 ARG A N 1
ATOM 970 C CA . ARG A 1 124 ? 1.511 4.269 -3.616 1.00 98.06 124 ARG A CA 1
ATOM 971 C C . ARG A 1 124 ? 0.745 4.097 -4.925 1.00 98.06 124 ARG A C 1
ATOM 973 O O . ARG A 1 124 ? -0.193 3.310 -4.953 1.00 98.06 124 ARG A O 1
ATOM 980 N N . LEU A 1 125 ? 1.161 4.768 -5.998 1.00 97.88 125 LEU A N 1
ATOM 981 C CA . LEU A 1 125 ? 0.497 4.684 -7.301 1.00 97.88 125 LEU A CA 1
ATOM 982 C C . LEU A 1 125 ? 0.508 3.252 -7.866 1.00 97.88 125 LEU A C 1
ATOM 984 O O . LEU A 1 125 ? -0.501 2.788 -8.396 1.00 97.88 125 LEU A O 1
ATOM 988 N N . ALA A 1 126 ? 1.615 2.520 -7.709 1.00 97.81 126 ALA A N 1
ATOM 989 C CA . ALA A 1 126 ? 1.671 1.108 -8.079 1.00 97.81 126 ALA A CA 1
ATOM 990 C C . ALA A 1 126 ? 0.746 0.240 -7.205 1.00 97.81 126 ALA A C 1
ATOM 992 O O . ALA A 1 126 ? 0.014 -0.610 -7.714 1.00 97.81 126 ALA A O 1
ATOM 993 N N . LEU A 1 127 ? 0.740 0.471 -5.889 1.00 97.38 127 LEU A N 1
ATOM 994 C CA . LEU A 1 127 ? -0.076 -0.282 -4.938 1.00 97.38 127 LEU A CA 1
ATOM 995 C C . LEU A 1 127 ? -1.573 -0.021 -5.124 1.00 97.38 127 LEU A C 1
ATOM 997 O O . LEU A 1 127 ? -2.353 -0.961 -4.989 1.00 97.38 127 LEU A O 1
ATOM 1001 N N . GLU A 1 128 ? -1.989 1.201 -5.470 1.00 95.31 128 GLU A N 1
ATOM 1002 C CA . GLU A 1 128 ? -3.380 1.556 -5.811 1.00 95.31 128 GLU A CA 1
ATOM 1003 C C . GLU A 1 128 ? -3.937 0.663 -6.924 1.00 95.31 128 GLU A C 1
ATOM 1005 O O . GLU A 1 128 ? -5.104 0.278 -6.885 1.00 95.31 128 GLU A O 1
ATOM 1010 N N . ARG A 1 129 ? -3.080 0.266 -7.868 1.00 92.81 129 ARG A N 1
ATOM 1011 C CA . ARG A 1 129 ? -3.445 -0.589 -9.001 1.00 92.81 129 ARG A CA 1
ATOM 1012 C C . ARG A 1 129 ? -3.267 -2.082 -8.730 1.00 92.81 129 ARG A C 1
ATOM 1014 O O . ARG A 1 129 ? -3.743 -2.898 -9.514 1.00 92.81 129 ARG A O 1
ATOM 1021 N N . SER A 1 130 ? -2.617 -2.456 -7.629 1.00 90.31 130 SER A N 1
ATOM 1022 C CA . SER A 1 130 ? -2.448 -3.856 -7.249 1.00 90.31 130 SER A CA 1
ATOM 1023 C C . SER A 1 130 ? -3.655 -4.382 -6.475 1.00 90.31 130 SER A C 1
ATOM 1025 O O . SER A 1 130 ? -4.153 -3.740 -5.545 1.00 90.31 130 SER A O 1
ATOM 1027 N N . GLN A 1 131 ? -4.085 -5.589 -6.845 1.00 84.62 131 GLN A N 1
ATOM 1028 C CA . GLN A 1 131 ? -5.129 -6.357 -6.159 1.00 84.62 131 GLN A CA 1
ATOM 1029 C C . GLN A 1 131 ? -4.572 -7.596 -5.447 1.00 84.62 131 GLN A C 1
ATOM 1031 O O . GLN A 1 131 ? -5.333 -8.352 -4.853 1.00 84.62 131 GLN A O 1
ATOM 1036 N N . ARG A 1 132 ? -3.254 -7.841 -5.503 1.00 89.75 132 ARG A N 1
ATOM 1037 C CA . ARG A 1 132 ? -2.650 -9.053 -4.932 1.00 89.75 132 ARG A CA 1
ATOM 1038 C C . ARG A 1 132 ? -2.558 -8.934 -3.409 1.00 89.75 132 ARG A C 1
ATOM 1040 O O . ARG A 1 132 ? -1.705 -8.184 -2.929 1.00 89.75 132 ARG A O 1
ATOM 1047 N N . PRO A 1 133 ? -3.325 -9.720 -2.628 1.00 88.62 133 PRO A N 1
ATOM 1048 C CA . PRO A 1 133 ? -3.355 -9.562 -1.173 1.00 88.62 133 PRO A CA 1
ATOM 1049 C C . PRO A 1 133 ? -1.990 -9.800 -0.518 1.00 88.62 133 PRO A C 1
ATOM 1051 O O . PRO A 1 133 ? -1.646 -9.123 0.446 1.00 88.62 133 PRO A O 1
ATOM 1054 N N . GLY A 1 134 ? -1.189 -10.720 -1.071 1.00 91.94 134 GLY A N 1
ATOM 1055 C CA . GLY A 1 134 ? 0.170 -10.994 -0.597 1.00 91.94 134 GLY A CA 1
ATOM 1056 C C . GLY A 1 134 ? 1.092 -9.778 -0.703 1.00 91.94 134 GLY A C 1
ATOM 1057 O O . GLY A 1 134 ? 1.695 -9.397 0.292 1.00 91.94 134 GLY A O 1
ATOM 1058 N N . LEU A 1 135 ? 1.121 -9.115 -1.867 1.00 94.62 135 LEU A N 1
ATOM 1059 C CA . LEU A 1 135 ? 1.926 -7.906 -2.070 1.00 94.62 135 LEU A CA 1
ATOM 1060 C C . LEU A 1 135 ? 1.490 -6.784 -1.123 1.00 94.62 135 LEU A C 1
ATOM 1062 O O . LEU A 1 135 ? 2.330 -6.157 -0.485 1.00 94.62 135 LEU A O 1
ATOM 1066 N N . LEU A 1 136 ? 0.178 -6.544 -1.013 1.00 96.25 136 LEU A N 1
ATOM 1067 C CA . LEU A 1 136 ? -0.352 -5.510 -0.122 1.00 96.25 136 LEU A CA 1
ATOM 1068 C C . LEU A 1 136 ? 0.036 -5.784 1.336 1.00 96.25 136 LEU A C 1
ATOM 1070 O O . LEU A 1 136 ? 0.430 -4.858 2.039 1.00 96.25 136 LEU A O 1
ATOM 1074 N N . ALA A 1 137 ? -0.039 -7.043 1.780 1.00 96.62 137 ALA A N 1
ATOM 1075 C CA . ALA A 1 137 ? 0.335 -7.432 3.135 1.00 96.62 137 ALA A CA 1
ATOM 1076 C C . ALA A 1 137 ? 1.842 -7.312 3.392 1.00 96.62 137 ALA A C 1
ATOM 1078 O O . ALA A 1 137 ? 2.237 -6.834 4.454 1.00 96.62 137 ALA A O 1
ATOM 1079 N N . ASP A 1 138 ? 2.677 -7.710 2.431 1.00 97.31 138 ASP A N 1
ATOM 1080 C CA . ASP A 1 138 ? 4.130 -7.588 2.545 1.00 97.31 138 ASP A CA 1
ATOM 1081 C C . ASP A 1 138 ? 4.537 -6.110 2.625 1.00 97.31 138 ASP A C 1
ATOM 1083 O O . ASP A 1 138 ? 5.223 -5.710 3.566 1.00 97.31 138 ASP A O 1
ATOM 1087 N N . CYS A 1 139 ? 4.009 -5.260 1.738 1.00 97.69 139 CYS A N 1
ATOM 1088 C CA . CYS A 1 139 ? 4.233 -3.816 1.797 1.00 97.69 139 CYS A CA 1
ATOM 1089 C C . CYS A 1 139 ? 3.664 -3.188 3.085 1.00 97.69 139 CYS A C 1
ATOM 1091 O O . CYS A 1 139 ? 4.318 -2.337 3.682 1.00 97.69 139 CYS A O 1
ATOM 1093 N N . ALA A 1 140 ? 2.506 -3.632 3.588 1.00 97.94 140 ALA A N 1
ATOM 1094 C CA . ALA A 1 140 ? 1.950 -3.136 4.854 1.00 97.94 140 ALA A CA 1
ATOM 1095 C C . ALA A 1 140 ? 2.855 -3.439 6.061 1.00 97.94 140 ALA A C 1
ATOM 1097 O O . ALA A 1 140 ? 2.800 -2.737 7.069 1.00 97.94 140 ALA A O 1
ATOM 1098 N N . LEU A 1 141 ? 3.686 -4.480 5.968 1.00 97.88 141 LEU A N 1
ATOM 1099 C CA . LEU A 1 141 ? 4.610 -4.895 7.019 1.00 97.88 141 LEU A CA 1
ATOM 1100 C C . LEU A 1 141 ? 5.997 -4.262 6.899 1.00 97.88 141 LEU A C 1
ATOM 1102 O O . LEU A 1 141 ? 6.685 -4.148 7.916 1.00 97.88 141 LEU A O 1
ATOM 1106 N N . SER A 1 142 ? 6.422 -3.880 5.692 1.00 97.06 142 SER A N 1
ATOM 1107 C CA . SER A 1 142 ? 7.813 -3.493 5.437 1.00 97.06 142 SER A CA 1
ATOM 1108 C C . SER A 1 142 ? 8.020 -2.157 4.731 1.00 97.06 142 SER A C 1
ATOM 1110 O O . SER A 1 142 ? 9.177 -1.755 4.615 1.00 97.06 142 SER A O 1
ATOM 1112 N N . ASP A 1 143 ? 6.979 -1.473 4.236 1.00 98.31 143 ASP A N 1
ATOM 1113 C CA . ASP A 1 143 ? 7.175 -0.180 3.565 1.00 98.31 143 ASP A CA 1
ATOM 1114 C C . ASP A 1 143 ? 7.869 0.802 4.521 1.00 98.31 143 ASP A C 1
ATOM 1116 O O . ASP A 1 143 ? 7.480 0.880 5.693 1.00 98.31 143 ASP A O 1
ATOM 1120 N N . PRO A 1 144 ? 8.899 1.542 4.075 1.00 97.06 144 PRO A N 1
ATOM 1121 C CA . PRO A 1 144 ? 9.594 2.487 4.942 1.00 97.06 144 PRO A CA 1
ATOM 1122 C C . PRO A 1 144 ? 8.682 3.617 5.443 1.00 97.06 144 PRO A C 1
ATOM 1124 O O . PRO A 1 144 ? 8.903 4.126 6.543 1.00 97.06 144 PRO A O 1
ATOM 1127 N N . ASP A 1 145 ? 7.641 3.985 4.691 1.00 98.12 145 ASP A N 1
ATOM 1128 C CA . ASP A 1 145 ? 6.702 5.033 5.078 1.00 98.12 145 ASP A CA 1
ATOM 1129 C C . ASP A 1 145 ? 5.563 4.492 5.959 1.00 98.12 145 ASP A C 1
ATOM 1131 O O . ASP A 1 145 ? 4.830 3.574 5.587 1.00 98.12 145 ASP A O 1
ATOM 1135 N N . ALA A 1 146 ? 5.407 5.067 7.154 1.00 97.56 146 ALA A N 1
ATOM 1136 C CA . ALA A 1 146 ? 4.436 4.593 8.138 1.00 97.56 146 ALA A CA 1
ATOM 1137 C C . ALA A 1 146 ? 2.978 4.853 7.740 1.00 97.56 146 ALA A C 1
ATOM 1139 O O . ALA A 1 146 ? 2.105 4.046 8.064 1.00 97.56 146 ALA A O 1
ATOM 1140 N N . GLU A 1 147 ? 2.706 5.951 7.039 1.00 97.75 147 GLU A N 1
ATOM 1141 C CA . GLU A 1 147 ? 1.349 6.283 6.610 1.00 97.75 147 GLU A CA 1
ATOM 1142 C C . GLU A 1 147 ? 0.928 5.400 5.433 1.00 97.75 147 GLU A C 1
ATOM 1144 O O . GLU A 1 147 ? -0.207 4.920 5.398 1.00 97.75 147 GLU A O 1
ATOM 1149 N N . LEU A 1 148 ? 1.856 5.074 4.529 1.00 98.31 148 LEU A N 1
ATOM 1150 C CA . LEU A 1 148 ? 1.616 4.102 3.468 1.00 98.31 148 LEU A CA 1
ATOM 1151 C C . LEU A 1 148 ? 1.332 2.703 4.037 1.00 98.31 148 LEU A C 1
ATOM 1153 O O . LEU A 1 148 ? 0.394 2.049 3.575 1.00 98.31 148 LEU A O 1
ATOM 1157 N N . ARG A 1 149 ? 2.053 2.265 5.084 1.00 98.50 149 ARG A N 1
ATOM 1158 C CA . ARG A 1 149 ? 1.744 0.998 5.777 1.00 98.50 149 ARG A CA 1
ATOM 1159 C C . ARG A 1 149 ? 0.310 0.970 6.308 1.00 98.50 149 ARG A C 1
ATOM 1161 O O . ARG A 1 149 ? -0.406 -0.003 6.081 1.00 98.50 149 ARG A O 1
ATOM 1168 N N . LEU A 1 150 ? -0.136 2.031 6.981 1.00 98.38 150 LEU A N 1
ATOM 1169 C CA . LEU A 1 150 ? -1.497 2.106 7.528 1.00 98.38 150 LEU A CA 1
ATOM 1170 C C . LEU A 1 150 ? -2.564 2.163 6.438 1.00 98.38 150 LEU A C 1
ATOM 1172 O O . LEU A 1 150 ? -3.575 1.465 6.529 1.00 98.38 150 LEU A O 1
ATOM 1176 N N . TRP A 1 151 ? -2.318 2.941 5.385 1.00 97.75 151 TRP A N 1
ATOM 1177 C CA . TRP A 1 151 ? -3.194 2.999 4.221 1.00 97.75 151 TRP A CA 1
ATOM 1178 C C . TRP A 1 151 ? -3.373 1.617 3.574 1.00 97.75 151 TRP A C 1
ATOM 1180 O O . TRP A 1 151 ? -4.492 1.247 3.217 1.00 97.75 151 TRP A O 1
ATOM 1190 N N . LEU A 1 152 ? -2.304 0.814 3.492 1.00 98.12 152 LEU A N 1
ATOM 1191 C CA . LEU A 1 152 ? -2.371 -0.553 2.971 1.00 98.12 152 LEU A CA 1
ATOM 1192 C C . LEU A 1 152 ? -3.222 -1.476 3.843 1.00 98.12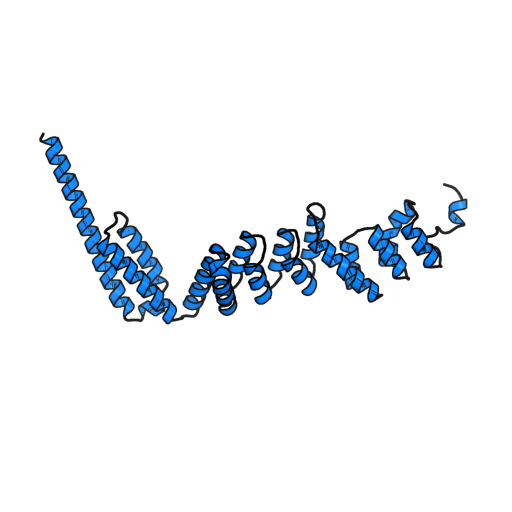 152 LEU A C 1
ATOM 1194 O O . LEU A 1 152 ? -4.064 -2.189 3.304 1.00 98.12 152 LEU A O 1
ATOM 1198 N N . VAL A 1 153 ? -3.067 -1.438 5.171 1.00 98.00 153 VAL A N 1
ATOM 1199 C CA . VAL A 1 153 ? -3.946 -2.206 6.077 1.00 98.00 153 VAL A CA 1
ATOM 1200 C C . VAL A 1 153 ? -5.410 -1.818 5.859 1.00 98.00 153 VAL A C 1
ATOM 1202 O O . VAL A 1 153 ? -6.279 -2.688 5.790 1.00 98.00 153 VAL A O 1
ATOM 1205 N N . GLY A 1 154 ? -5.678 -0.523 5.669 1.00 95.94 154 GLY A N 1
ATOM 1206 C CA . GLY A 1 154 ? -7.006 0.001 5.351 1.00 95.94 154 GLY A CA 1
ATOM 1207 C C . GLY A 1 154 ? -7.648 -0.622 4.106 1.00 95.94 154 GLY A C 1
ATOM 1208 O O . GLY A 1 154 ? -8.868 -0.745 4.071 1.00 95.94 154 GLY A O 1
ATOM 1209 N N . ARG A 1 155 ? -6.855 -1.086 3.133 1.00 95.31 155 ARG A N 1
ATOM 1210 C CA . ARG A 1 155 ? -7.327 -1.702 1.878 1.00 95.31 155 ARG A CA 1
ATOM 1211 C C . ARG A 1 155 ? -7.464 -3.220 1.909 1.00 95.31 155 ARG A C 1
ATOM 1213 O O . ARG A 1 155 ? -7.930 -3.803 0.937 1.00 95.31 155 ARG A O 1
ATOM 1220 N N . ILE A 1 156 ? -6.993 -3.875 2.964 1.00 95.12 156 ILE A N 1
ATOM 1221 C CA . ILE A 1 156 ? -7.009 -5.334 3.044 1.00 95.12 156 ILE A CA 1
ATOM 1222 C C . ILE A 1 156 ? -8.295 -5.782 3.733 1.00 95.12 156 ILE A C 1
ATOM 1224 O O . ILE A 1 156 ? -8.534 -5.406 4.880 1.00 95.12 156 ILE A O 1
ATOM 1228 N N . ASP A 1 157 ? -9.067 -6.628 3.050 1.00 92.88 157 ASP A N 1
ATOM 1229 C CA . ASP A 1 157 ? -10.383 -7.108 3.505 1.00 92.88 157 ASP A CA 1
ATOM 1230 C C . ASP A 1 157 ? -10.461 -8.641 3.589 1.00 92.88 157 ASP A C 1
ATOM 1232 O O . ASP A 1 157 ? -11.531 -9.233 3.568 1.00 92.88 157 ASP A O 1
ATOM 1236 N N . THR A 1 158 ? -9.315 -9.318 3.681 1.00 94.31 158 THR A N 1
ATOM 1237 C CA . THR A 1 158 ? -9.274 -10.775 3.878 1.00 94.31 158 THR A CA 1
ATOM 1238 C C . THR A 1 158 ? -8.785 -11.108 5.281 1.00 94.31 158 THR A C 1
ATOM 1240 O O . THR A 1 158 ? -7.700 -10.661 5.672 1.00 94.31 158 THR A O 1
ATOM 1243 N N . GLU A 1 159 ? -9.521 -11.963 5.996 1.00 94.62 159 GLU A N 1
ATOM 1244 C CA . GLU A 1 159 ? -9.191 -12.407 7.358 1.00 94.62 159 GLU A CA 1
ATOM 1245 C C . GLU A 1 159 ? -7.751 -12.939 7.466 1.00 94.62 159 GLU A C 1
ATOM 1247 O O . GLU A 1 159 ? -6.995 -12.560 8.363 1.00 94.62 159 GLU A O 1
ATOM 1252 N N . ALA A 1 160 ? -7.337 -13.779 6.510 1.00 94.81 160 ALA A N 1
ATOM 1253 C CA . ALA A 1 160 ? -6.013 -14.396 6.499 1.00 94.81 160 ALA A CA 1
ATOM 1254 C C . ALA A 1 160 ? -4.874 -13.362 6.428 1.00 94.81 160 ALA A C 1
ATOM 1256 O O . ALA A 1 160 ? -3.892 -13.477 7.167 1.00 94.81 160 ALA A O 1
ATOM 1257 N N . ALA A 1 161 ? -5.004 -12.335 5.581 1.00 96.12 161 ALA A N 1
ATOM 1258 C CA . ALA A 1 161 ? -3.995 -11.285 5.464 1.00 96.12 161 ALA A CA 1
ATOM 1259 C C . ALA A 1 161 ? -3.980 -10.362 6.693 1.00 96.12 161 ALA A C 1
ATOM 1261 O O . ALA A 1 161 ? -2.902 -10.055 7.200 1.00 96.12 161 ALA A O 1
ATOM 1262 N N . LEU A 1 162 ? -5.146 -9.978 7.227 1.00 97.62 162 LEU A N 1
ATOM 1263 C CA . LEU A 1 162 ? -5.224 -9.148 8.436 1.00 97.62 162 LEU A CA 1
ATOM 1264 C C . LEU A 1 162 ? -4.630 -9.863 9.655 1.00 97.62 162 LEU A C 1
ATOM 1266 O O . LEU A 1 162 ? -3.864 -9.257 10.403 1.00 97.62 162 LEU A O 1
ATOM 1270 N N . ARG A 1 163 ? -4.901 -11.165 9.816 1.00 97.00 163 ARG A N 1
ATOM 1271 C CA . ARG A 1 163 ? -4.280 -11.996 10.859 1.00 97.00 163 ARG A CA 1
ATOM 1272 C C . ARG A 1 163 ? -2.761 -12.038 10.713 1.00 97.00 163 ARG A C 1
ATOM 1274 O O . ARG A 1 163 ? -2.060 -11.725 11.671 1.00 97.00 163 ARG A O 1
ATOM 1281 N N . ARG A 1 164 ? -2.250 -12.325 9.508 1.00 97.50 164 ARG A N 1
ATOM 1282 C CA . ARG A 1 164 ? -0.802 -12.308 9.228 1.00 97.50 164 ARG A CA 1
ATOM 1283 C C . ARG A 1 164 ? -0.171 -10.971 9.626 1.00 97.50 164 ARG A C 1
ATOM 1285 O O . ARG A 1 164 ? 0.867 -10.961 10.286 1.00 97.50 164 ARG A O 1
ATOM 1292 N N . ILE A 1 165 ? -0.786 -9.855 9.234 1.00 98.19 165 ILE A N 1
ATOM 1293 C CA . ILE A 1 165 ? -0.267 -8.517 9.533 1.00 98.19 165 ILE A CA 1
ATOM 1294 C C . ILE A 1 165 ? -0.284 -8.259 11.035 1.00 98.19 165 ILE A C 1
ATOM 1296 O O . ILE A 1 165 ? 0.729 -7.823 11.584 1.00 98.19 165 ILE A O 1
ATOM 1300 N N . ALA A 1 166 ? -1.395 -8.550 11.712 1.00 97.88 166 ALA A N 1
ATOM 1301 C CA . ALA A 1 166 ? -1.519 -8.378 13.153 1.00 97.88 166 ALA A CA 1
ATOM 1302 C C . ALA A 1 166 ? -0.430 -9.158 13.909 1.00 97.88 166 ALA A C 1
ATOM 1304 O O . ALA A 1 166 ? 0.228 -8.597 14.788 1.00 97.88 166 ALA A O 1
ATOM 1305 N N . ASP A 1 167 ? -0.185 -10.413 13.537 1.00 97.88 167 ASP A N 1
ATOM 1306 C CA . ASP A 1 167 ? 0.796 -11.263 14.211 1.00 97.88 167 ASP A CA 1
ATOM 1307 C C . ASP A 1 167 ? 2.233 -10.763 14.000 1.00 97.88 167 ASP A C 1
ATOM 1309 O O . ASP A 1 167 ? 3.010 -10.665 14.955 1.00 97.88 167 ASP A O 1
ATOM 1313 N N . GLN A 1 168 ? 2.584 -10.383 12.766 1.00 98.06 168 GLN A N 1
ATOM 1314 C CA . GLN A 1 168 ? 3.952 -9.983 12.411 1.00 98.06 168 GLN A CA 1
ATOM 1315 C C . GLN A 1 168 ? 4.307 -8.543 12.813 1.00 98.06 168 GLN A C 1
ATOM 1317 O O . GLN A 1 168 ? 5.475 -8.242 13.067 1.00 98.06 168 GLN A O 1
ATOM 1322 N N . SER A 1 169 ? 3.322 -7.648 12.921 1.00 97.56 169 SER A N 1
ATOM 1323 C CA . SER A 1 169 ? 3.540 -6.251 13.331 1.00 97.56 169 SER A CA 1
ATOM 1324 C C . SER A 1 169 ? 3.530 -6.047 14.851 1.00 97.56 169 SER A C 1
ATOM 1326 O O . SER A 1 169 ? 3.974 -5.000 15.323 1.00 97.56 169 SER A O 1
ATOM 1328 N N . ARG A 1 170 ? 3.106 -7.048 15.643 1.00 96.00 170 ARG A N 1
ATOM 1329 C CA . ARG A 1 170 ? 2.872 -6.949 17.099 1.00 96.00 170 ARG A CA 1
ATOM 1330 C C . ARG A 1 170 ? 3.985 -6.257 17.888 1.00 96.00 170 ARG A C 1
ATOM 1332 O O . ARG A 1 170 ? 3.693 -5.530 18.838 1.00 96.00 170 ARG A O 1
ATOM 1339 N N . THR A 1 171 ? 5.250 -6.493 17.553 1.00 95.75 171 THR A N 1
ATOM 1340 C CA . THR A 1 171 ? 6.406 -5.896 18.249 1.00 95.75 171 THR A CA 1
ATOM 1341 C C . THR A 1 171 ? 7.084 -4.776 17.468 1.00 95.75 171 THR A C 1
ATOM 1343 O O . THR A 1 171 ? 7.783 -3.976 18.080 1.00 95.75 171 THR A O 1
ATOM 1346 N N . ARG A 1 172 ? 6.871 -4.699 16.151 1.00 94.56 172 ARG A N 1
ATOM 1347 C CA . ARG A 1 172 ? 7.597 -3.797 15.243 1.00 94.56 172 ARG A CA 1
ATOM 1348 C C . ARG A 1 172 ? 6.837 -2.512 14.941 1.00 94.56 172 ARG A C 1
ATOM 1350 O O . ARG A 1 172 ? 7.448 -1.459 14.838 1.00 94.56 172 ARG A O 1
ATOM 1357 N N . ASP A 1 173 ? 5.515 -2.597 14.826 1.00 97.38 173 ASP A N 1
ATOM 1358 C CA . ASP A 1 173 ? 4.662 -1.460 14.496 1.00 97.38 173 ASP A CA 1
ATOM 1359 C C . ASP A 1 173 ? 3.316 -1.577 15.221 1.00 97.38 173 ASP A C 1
ATOM 1361 O O . ASP A 1 173 ? 2.402 -2.296 14.813 1.00 97.38 173 ASP A O 1
ATOM 1365 N N . LYS A 1 174 ? 3.191 -0.851 16.337 1.00 97.69 174 LYS A N 1
ATOM 1366 C CA . LYS A 1 174 ? 1.993 -0.881 17.186 1.00 97.69 174 LYS A CA 1
ATOM 1367 C C . LYS A 1 174 ? 0.770 -0.243 16.524 1.00 97.69 174 LYS A C 1
ATOM 1369 O O . LYS A 1 174 ? -0.345 -0.595 16.907 1.00 97.69 174 LYS A O 1
ATOM 1374 N N . ARG A 1 175 ? 0.957 0.693 15.582 1.00 98.19 175 ARG A N 1
ATOM 1375 C CA . ARG A 1 175 ? -0.155 1.341 14.864 1.00 98.19 175 ARG A CA 1
ATOM 1376 C C . ARG A 1 175 ? -0.727 0.367 13.838 1.00 98.19 175 ARG A C 1
ATOM 1378 O O . ARG A 1 175 ? -1.928 0.118 13.860 1.00 98.19 175 ARG A O 1
ATOM 1385 N N . VAL A 1 176 ? 0.138 -0.255 13.034 1.00 98.44 176 VAL A N 1
ATOM 1386 C CA . VAL A 1 176 ? -0.245 -1.299 12.066 1.00 98.44 176 VAL A CA 1
ATOM 1387 C C . VAL A 1 176 ? -0.888 -2.491 12.771 1.00 98.44 176 VAL A C 1
ATOM 1389 O O . VAL A 1 176 ? -1.956 -2.933 12.358 1.00 98.44 176 VAL A O 1
ATOM 1392 N N . HIS A 1 177 ? -0.300 -2.964 13.876 1.00 98.44 177 HIS A N 1
ATOM 1393 C CA . HIS A 1 177 ? -0.860 -4.065 14.664 1.00 98.44 177 HIS A CA 1
ATOM 1394 C C . HIS A 1 177 ? -2.287 -3.778 15.127 1.00 98.44 177 HIS A C 1
ATOM 1396 O O . HIS A 1 177 ? -3.176 -4.609 14.949 1.00 98.44 177 HIS A O 1
ATOM 1402 N N . ARG A 1 178 ? -2.502 -2.597 15.717 1.00 98.25 178 ARG A N 1
ATOM 1403 C CA . ARG A 1 178 ? -3.808 -2.186 16.231 1.00 98.25 178 ARG A CA 1
ATOM 1404 C C . ARG A 1 178 ? -4.841 -2.115 15.112 1.00 98.25 178 ARG A C 1
ATOM 1406 O O . ARG A 1 178 ? -5.869 -2.771 15.218 1.00 98.25 178 ARG A O 1
ATOM 1413 N N . LEU A 1 179 ? -4.522 -1.417 14.022 1.00 98.38 179 LEU A N 1
ATOM 1414 C CA . LEU A 1 179 ? -5.431 -1.266 12.887 1.00 98.38 179 LEU A CA 1
ATOM 1415 C C . LEU A 1 179 ? -5.774 -2.618 12.241 1.00 98.38 179 LEU A C 1
ATOM 1417 O O . LEU A 1 179 ? -6.930 -2.879 11.920 1.00 98.38 179 LEU A O 1
ATOM 1421 N N . ALA A 1 180 ? -4.790 -3.510 12.090 1.00 98.19 180 ALA A N 1
ATOM 1422 C CA . ALA A 1 180 ? -5.019 -4.842 11.536 1.00 98.19 180 ALA A CA 1
ATOM 1423 C C . ALA A 1 180 ? -5.908 -5.702 12.448 1.00 98.19 180 ALA A C 1
ATOM 1425 O O . ALA A 1 180 ? -6.775 -6.418 11.954 1.00 98.19 180 ALA A O 1
ATOM 1426 N N . ARG A 1 181 ? -5.725 -5.616 13.774 1.00 97.75 181 ARG A N 1
ATOM 1427 C CA . ARG A 1 181 ? -6.579 -6.295 14.762 1.00 97.75 181 ARG A CA 1
ATOM 1428 C C . ARG A 1 181 ? -8.007 -5.763 14.747 1.00 97.75 181 ARG A C 1
ATOM 1430 O O . ARG A 1 181 ? -8.927 -6.571 14.723 1.00 97.75 181 ARG A O 1
ATOM 1437 N N . GLU A 1 182 ? -8.177 -4.445 14.725 1.00 96.12 182 GLU A N 1
ATOM 1438 C CA . GLU A 1 182 ? -9.491 -3.792 14.676 1.00 96.12 182 GLU A CA 1
ATOM 1439 C C . GLU A 1 182 ? -10.250 -4.176 13.399 1.00 96.12 182 GLU A C 1
ATOM 1441 O O . GLU A 1 182 ? -11.398 -4.610 13.478 1.00 96.12 182 GLU A O 1
ATOM 1446 N N . LYS A 1 183 ? -9.599 -4.121 12.227 1.00 97.00 183 LYS A N 1
ATOM 1447 C CA . LYS A 1 183 ? -10.213 -4.578 10.969 1.00 97.00 183 LYS A CA 1
ATOM 1448 C C . LYS A 1 183 ? -10.534 -6.073 10.981 1.00 97.00 183 LYS A C 1
ATOM 1450 O O . LYS A 1 183 ? -11.589 -6.462 10.493 1.00 97.00 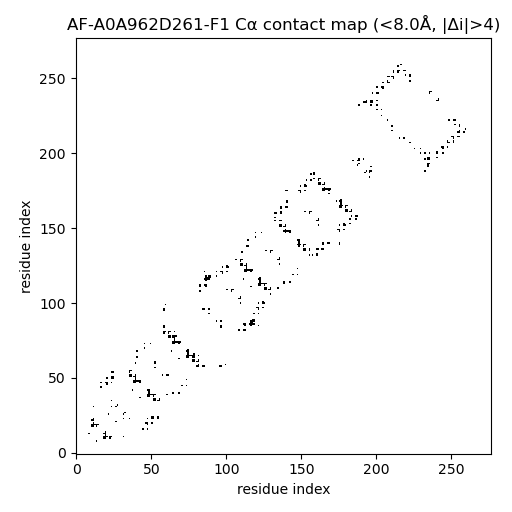183 LYS A O 1
ATOM 1455 N N . LEU A 1 184 ? -9.644 -6.909 11.520 1.00 96.50 184 LEU A N 1
ATOM 1456 C CA . LEU A 1 184 ? -9.864 -8.355 11.616 1.00 96.50 184 LEU A CA 1
ATOM 1457 C C . LEU A 1 184 ? -11.087 -8.684 12.479 1.00 96.50 184 LEU A C 1
ATOM 1459 O O . LEU A 1 184 ? -11.889 -9.536 12.112 1.00 96.50 184 LEU A O 1
ATOM 1463 N N . GLU A 1 185 ? -11.214 -8.021 13.627 1.00 94.12 185 GLU A N 1
ATOM 1464 C CA . GLU A 1 185 ? -12.356 -8.178 14.526 1.00 94.12 185 GLU A CA 1
ATOM 1465 C C . GLU A 1 185 ? -13.652 -7.713 13.856 1.00 94.12 185 GLU A C 1
ATOM 1467 O O . GLU A 1 185 ? -14.633 -8.454 13.856 1.00 94.12 185 GLU A O 1
ATOM 1472 N N . ALA A 1 186 ? -13.635 -6.542 13.210 1.00 92.62 186 ALA A N 1
ATOM 1473 C CA . ALA A 1 186 ? -14.785 -6.016 12.479 1.00 92.62 186 ALA A CA 1
ATOM 1474 C C . ALA A 1 186 ? -15.251 -6.961 11.360 1.00 92.62 186 ALA A C 1
ATOM 1476 O O . ALA A 1 186 ? -16.451 -7.180 11.209 1.00 92.62 186 ALA A O 1
ATOM 1477 N N . LEU A 1 187 ? -14.315 -7.555 10.613 1.00 93.75 187 LEU A N 1
ATOM 1478 C CA . LEU A 1 187 ? -14.628 -8.515 9.555 1.00 93.75 187 LEU A CA 1
ATOM 1479 C C . LEU A 1 187 ? -15.301 -9.775 10.117 1.00 93.75 187 LEU A C 1
ATOM 1481 O O . LEU A 1 187 ? -16.345 -10.187 9.628 1.00 93.7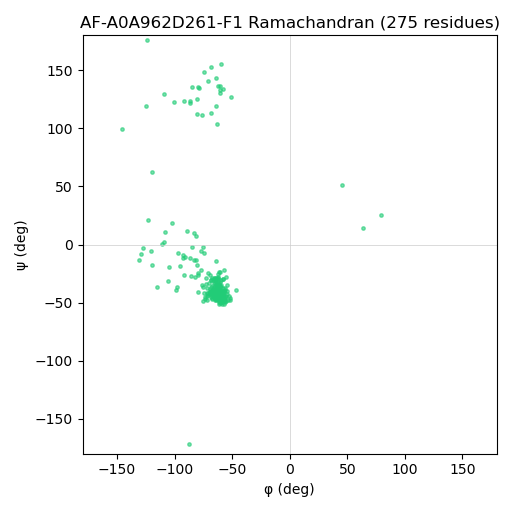5 187 LEU A O 1
ATOM 1485 N N . ARG A 1 188 ? -14.761 -10.339 11.203 1.00 93.25 188 ARG A N 1
ATOM 1486 C CA . ARG A 1 188 ? -15.338 -11.531 11.845 1.00 93.25 188 ARG A CA 1
ATOM 1487 C C . ARG A 1 188 ? -16.720 -11.263 12.442 1.00 93.25 188 ARG A C 1
ATOM 1489 O O . ARG A 1 188 ? -17.590 -12.124 12.364 1.00 93.25 188 ARG A O 1
ATOM 1496 N N . LEU A 1 189 ? -16.943 -10.076 13.008 1.00 90.94 189 LEU A N 1
ATOM 1497 C CA . LEU A 1 189 ? -18.270 -9.662 13.475 1.00 90.94 189 LEU A CA 1
ATOM 1498 C C . LEU A 1 189 ? -19.267 -9.539 12.314 1.00 90.94 189 LEU A C 1
ATOM 1500 O O . LEU A 1 189 ? -20.398 -10.003 12.440 1.00 90.94 189 LEU A O 1
ATOM 1504 N N . ALA A 1 190 ? -18.848 -8.959 11.184 1.00 89.19 190 ALA A N 1
ATOM 1505 C CA . ALA A 1 190 ? -19.681 -8.855 9.985 1.00 89.19 190 ALA A CA 1
ATOM 1506 C C . ALA A 1 190 ? -20.036 -10.235 9.399 1.00 89.19 190 ALA A C 1
ATOM 1508 O O . ALA A 1 190 ? -21.175 -10.441 8.984 1.00 89.19 190 ALA A O 1
ATOM 1509 N N . ASP A 1 191 ? -19.106 -11.192 9.459 1.00 89.94 191 ASP A N 1
ATOM 1510 C CA . ASP A 1 191 ? -19.326 -12.591 9.065 1.00 89.94 191 ASP A CA 1
ATOM 1511 C C . ASP A 1 191 ? -20.155 -13.393 10.095 1.00 89.94 191 ASP A C 1
ATOM 1513 O O . ASP A 1 191 ? -20.481 -14.560 9.875 1.00 89.94 191 ASP A O 1
ATOM 1517 N N . GLY A 1 192 ? -20.531 -12.777 11.221 1.00 88.50 192 GLY A N 1
ATOM 1518 C CA . GLY A 1 192 ? -21.383 -13.380 12.244 1.00 88.50 192 GLY A CA 1
ATOM 1519 C C . GLY A 1 192 ? -20.671 -14.349 13.188 1.00 88.50 192 GLY A C 1
ATOM 1520 O O . GLY A 1 192 ? -21.318 -15.226 13.768 1.00 88.50 192 GLY A O 1
ATOM 1521 N N . ASP A 1 193 ? -19.359 -14.198 13.371 1.00 90.19 193 ASP A N 1
ATOM 1522 C CA . ASP A 1 193 ? -18.573 -15.002 14.306 1.00 90.19 193 ASP A CA 1
ATOM 1523 C C . ASP A 1 193 ? -19.034 -14.781 15.758 1.00 90.19 193 ASP A C 1
ATOM 1525 O O . ASP A 1 193 ? -18.720 -13.776 16.409 1.00 90.19 193 ASP A O 1
ATOM 1529 N N . ARG A 1 194 ? -19.777 -15.764 16.282 1.00 88.31 194 ARG A N 1
ATOM 1530 C CA . ARG A 1 194 ? -20.331 -15.735 17.642 1.00 88.31 194 ARG A CA 1
ATOM 1531 C C . ARG A 1 194 ? -19.262 -15.621 18.719 1.00 88.31 194 ARG A C 1
ATOM 1533 O O . ARG A 1 194 ? -19.483 -14.911 19.691 1.00 88.31 194 ARG A O 1
ATOM 1540 N N . ALA A 1 195 ? -18.107 -16.260 18.549 1.00 90.31 195 ALA A N 1
ATOM 1541 C CA . ALA A 1 195 ? -17.070 -16.248 19.577 1.00 90.31 195 ALA A CA 1
ATOM 1542 C C . ALA A 1 195 ? -16.501 -14.834 19.773 1.00 90.31 195 ALA A C 1
ATOM 1544 O O . ALA A 1 195 ? -16.252 -14.402 20.898 1.00 90.31 195 ALA A O 1
ATOM 1545 N N . VAL A 1 196 ? -16.340 -14.086 18.677 1.00 91.12 196 VAL A N 1
ATOM 1546 C CA . VAL A 1 196 ? -15.904 -12.684 18.728 1.00 91.12 196 VAL A CA 1
ATOM 1547 C C . VAL A 1 196 ? -16.998 -11.797 19.329 1.00 91.12 196 VAL A C 1
ATOM 1549 O O . VAL A 1 196 ? -16.702 -10.954 20.177 1.00 91.12 196 VAL A O 1
ATOM 1552 N N . ALA A 1 197 ? -18.262 -12.016 18.953 1.00 90.94 197 ALA A N 1
ATOM 1553 C CA . ALA A 1 197 ? -19.392 -11.278 19.517 1.00 90.94 197 ALA A CA 1
ATOM 1554 C C . ALA A 1 197 ? -19.523 -11.488 21.037 1.00 90.94 197 ALA A C 1
ATOM 1556 O O . ALA A 1 197 ? -19.675 -10.520 21.782 1.00 90.94 197 ALA A O 1
ATOM 1557 N N . GLU A 1 198 ? -19.390 -12.728 21.512 1.00 91.69 198 GLU A N 1
ATOM 1558 C CA . GLU A 1 198 ? -19.404 -13.075 22.937 1.00 91.69 198 GLU A CA 1
ATOM 1559 C C . GLU A 1 198 ? -18.225 -12.452 23.690 1.00 91.69 198 GLU A C 1
ATOM 1561 O O . GLU A 1 198 ? -18.413 -11.869 24.758 1.00 91.69 198 GLU A O 1
ATOM 1566 N N . GLN A 1 199 ? -17.015 -12.493 23.122 1.00 92.00 199 GLN A N 1
ATOM 1567 C CA . GLN A 1 199 ? -15.848 -11.846 23.724 1.00 92.00 199 GLN A CA 1
ATOM 1568 C C . GLN A 1 199 ? -16.059 -10.330 23.871 1.00 92.00 199 GLN A C 1
ATOM 1570 O O . GLN A 1 199 ? -15.698 -9.737 24.895 1.00 92.00 199 GLN A O 1
ATOM 1575 N N . ARG A 1 200 ? -16.670 -9.687 22.869 1.00 91.62 200 ARG A N 1
ATOM 1576 C CA . ARG A 1 200 ? -16.985 -8.256 22.916 1.00 91.62 200 ARG A CA 1
ATOM 1577 C C . ARG A 1 200 ? -18.077 -7.947 23.938 1.00 91.62 200 ARG A C 1
ATOM 1579 O O . ARG A 1 200 ? -17.952 -6.973 24.682 1.00 91.62 200 ARG A O 1
ATOM 1586 N N . ALA A 1 201 ? -19.100 -8.793 24.014 1.00 94.31 201 ALA A N 1
ATOM 1587 C CA . ALA A 1 201 ? -20.165 -8.695 25.002 1.00 94.31 201 ALA A CA 1
ATOM 1588 C C . ALA A 1 201 ? -19.632 -8.819 26.437 1.00 94.31 201 ALA A C 1
ATOM 1590 O O . ALA A 1 201 ? -19.998 -8.026 27.308 1.00 94.31 201 ALA A O 1
ATOM 1591 N N . GLN A 1 202 ? -18.701 -9.749 26.665 1.00 94.88 202 GLN A N 1
ATOM 1592 C CA . GLN A 1 202 ? -18.005 -9.894 27.938 1.00 94.88 202 GLN A CA 1
ATOM 1593 C C . GLN A 1 202 ? -17.236 -8.623 28.309 1.00 94.88 202 GLN A C 1
ATOM 1595 O O . GLN A 1 202 ? -17.382 -8.131 29.426 1.00 94.88 202 GLN A O 1
ATOM 1600 N N . ALA A 1 203 ? -16.456 -8.065 27.378 1.00 94.88 203 ALA A N 1
ATOM 1601 C CA . ALA A 1 203 ? -15.698 -6.839 27.623 1.00 94.88 203 ALA A CA 1
ATOM 1602 C C . ALA A 1 203 ? -16.610 -5.649 27.972 1.00 94.88 203 ALA A C 1
ATOM 1604 O O . ALA A 1 203 ? -16.298 -4.889 28.888 1.00 94.88 203 ALA A O 1
ATOM 1605 N N . ILE A 1 204 ? -17.756 -5.520 27.293 1.00 96.25 204 ILE A N 1
ATOM 1606 C CA . ILE A 1 204 ? -18.780 -4.515 27.613 1.00 96.25 204 ILE A CA 1
ATOM 1607 C C . ILE A 1 204 ? -19.318 -4.708 29.037 1.00 96.25 204 ILE A C 1
ATOM 1609 O O . ILE A 1 204 ? -19.415 -3.743 29.794 1.00 96.25 204 ILE A O 1
ATOM 1613 N N . CYS A 1 205 ? -19.634 -5.944 29.428 1.00 96.44 205 CYS A N 1
ATOM 1614 C CA . CYS A 1 205 ? -20.118 -6.230 30.778 1.00 96.44 205 CYS A CA 1
ATOM 1615 C C . CYS A 1 205 ? -19.072 -5.864 31.844 1.00 96.44 205 CYS A C 1
ATOM 1617 O O . CYS A 1 205 ? -19.412 -5.221 32.833 1.00 96.44 205 CYS A O 1
ATOM 1619 N N . THR A 1 206 ? -17.796 -6.190 31.622 1.00 97.50 206 THR A N 1
ATOM 1620 C CA . THR A 1 206 ? -16.701 -5.801 32.528 1.00 97.50 206 THR A CA 1
ATOM 1621 C C . THR A 1 206 ? -16.522 -4.278 32.612 1.00 97.50 206 THR A C 1
ATOM 1623 O O . THR A 1 206 ? -16.213 -3.740 33.678 1.00 97.50 206 THR A O 1
ATOM 1626 N N . GLU A 1 207 ? -16.742 -3.552 31.514 1.00 97.19 207 GLU A N 1
ATOM 1627 C CA . GLU A 1 207 ? -16.708 -2.086 31.511 1.00 97.19 207 GLU A CA 1
ATOM 1628 C C . GLU A 1 207 ? -17.849 -1.493 32.354 1.00 97.19 207 GLU A C 1
ATOM 1630 O O . GLU A 1 207 ? -17.607 -0.600 33.167 1.00 97.19 207 GLU A O 1
ATOM 1635 N N . LEU A 1 208 ? -19.070 -2.029 32.236 1.00 97.81 208 LEU A N 1
ATOM 1636 C CA . LEU A 1 208 ? -20.211 -1.634 33.073 1.00 97.81 208 LEU A CA 1
ATOM 1637 C C . LEU A 1 208 ? -19.958 -1.917 34.560 1.00 97.81 208 LEU A C 1
ATOM 1639 O O . LEU A 1 208 ? -20.215 -1.052 35.395 1.00 97.81 208 LEU A O 1
ATOM 1643 N N . GLU A 1 209 ? -19.403 -3.084 34.896 1.00 97.81 209 GLU A N 1
ATOM 1644 C CA . GLU A 1 209 ? -18.988 -3.429 36.266 1.00 97.81 209 GLU A CA 1
ATOM 1645 C C . GLU A 1 209 ? -17.966 -2.418 36.811 1.00 97.81 209 GLU A C 1
ATOM 1647 O O . GLU A 1 209 ? -18.089 -1.935 37.937 1.00 97.81 209 GLU A O 1
ATOM 1652 N N . THR A 1 210 ? -17.000 -2.010 35.984 1.00 97.75 210 THR A N 1
ATOM 1653 C CA . THR A 1 210 ? -16.020 -0.978 36.354 1.00 97.75 210 THR A CA 1
ATOM 1654 C C . THR A 1 210 ? -16.692 0.372 36.622 1.00 97.75 210 THR A C 1
ATOM 1656 O O . THR A 1 210 ? -16.337 1.047 37.588 1.00 97.75 210 THR A O 1
ATOM 1659 N N . LEU A 1 211 ? -17.684 0.769 35.814 1.00 96.75 211 LEU A N 1
ATOM 1660 C CA . LEU A 1 211 ? -18.446 2.004 36.038 1.00 96.75 211 LEU A CA 1
ATOM 1661 C C . LEU A 1 211 ? -19.264 1.958 37.332 1.00 96.75 211 LEU A C 1
ATOM 1663 O O . LEU A 1 211 ? -19.305 2.960 38.044 1.00 96.75 211 LEU A O 1
ATOM 1667 N N . ILE A 1 212 ? -19.866 0.808 37.654 1.00 97.44 212 ILE A N 1
ATOM 1668 C CA . ILE A 1 212 ? -20.601 0.594 38.912 1.00 97.44 212 ILE A CA 1
ATOM 1669 C C . ILE A 1 212 ? -19.683 0.810 40.118 1.00 97.44 212 ILE A C 1
ATOM 1671 O O . ILE A 1 212 ? -20.106 1.397 41.111 1.00 97.44 212 ILE A O 1
ATOM 1675 N N . HIS A 1 213 ? -18.431 0.358 40.037 1.00 96.94 213 HIS A N 1
ATOM 1676 C CA . HIS A 1 213 ? -17.475 0.496 41.134 1.00 96.94 213 HIS A CA 1
ATOM 1677 C C . HIS A 1 213 ? -16.832 1.884 41.222 1.00 96.94 213 HIS A C 1
ATOM 1679 O O . HIS A 1 213 ? -16.639 2.391 42.324 1.00 96.94 213 HIS A O 1
ATOM 1685 N N . ALA A 1 214 ? -16.478 2.493 40.089 1.00 96.81 214 ALA A N 1
ATOM 1686 C CA . ALA A 1 214 ? -15.731 3.751 40.065 1.00 96.81 214 ALA A CA 1
ATOM 1687 C C . ALA A 1 214 ? -16.620 5.001 40.160 1.00 96.81 214 ALA A C 1
ATOM 1689 O O . ALA A 1 214 ? -16.146 6.039 40.613 1.00 96.81 214 ALA A O 1
ATOM 1690 N N . LEU A 1 215 ? -17.876 4.909 39.706 1.00 96.19 215 LEU A N 1
ATOM 1691 C CA . LEU A 1 215 ? -18.869 5.991 39.690 1.00 96.19 215 LEU A CA 1
ATOM 1692 C C . LEU A 1 215 ? -18.333 7.343 39.169 1.00 96.19 215 LEU A C 1
ATOM 1694 O O . LEU A 1 215 ? -18.487 8.368 39.836 1.00 96.19 215 LEU A O 1
ATOM 1698 N N . PRO A 1 216 ? -17.689 7.384 37.986 1.00 96.38 216 PRO A N 1
ATOM 1699 C CA . PRO A 1 216 ? -17.119 8.623 37.476 1.00 96.38 216 PRO A CA 1
ATOM 1700 C C . PRO A 1 216 ? -18.218 9.629 37.095 1.00 96.38 216 PRO A C 1
ATOM 1702 O O . PRO A 1 216 ? -19.320 9.244 36.702 1.00 96.38 216 PRO A O 1
ATOM 170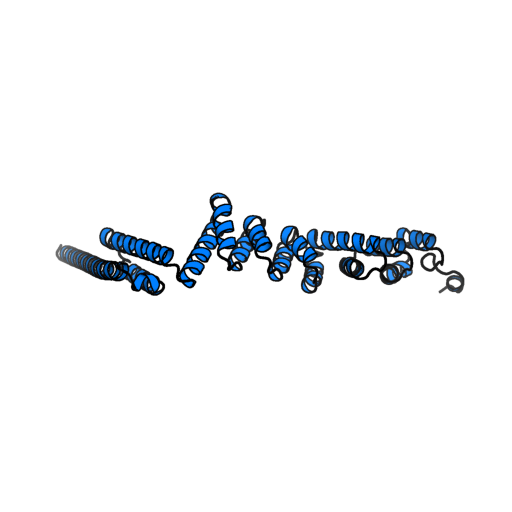5 N N . ALA A 1 217 ? -17.900 10.925 37.148 1.00 93.62 217 ALA A N 1
ATOM 1706 C CA . ALA A 1 217 ? -18.853 12.003 36.859 1.00 93.62 217 ALA A CA 1
ATOM 1707 C C . ALA A 1 217 ? -19.446 11.941 35.434 1.00 93.62 217 ALA A C 1
ATOM 1709 O O . ALA A 1 217 ? -20.593 12.317 35.221 1.00 93.62 217 ALA A O 1
ATOM 1710 N N . ASP A 1 218 ? -18.692 11.426 34.459 1.00 95.62 218 ASP A N 1
ATOM 1711 C CA . ASP A 1 218 ? -19.130 11.218 33.073 1.00 95.62 218 ASP A CA 1
ATOM 1712 C C . ASP A 1 218 ? -19.778 9.836 32.841 1.00 95.62 218 ASP A C 1
ATOM 1714 O O . ASP A 1 218 ? -20.020 9.433 31.701 1.00 95.62 218 ASP A O 1
ATOM 1718 N N . GLY A 1 219 ? -20.085 9.089 33.907 1.00 96.00 219 GLY A N 1
ATOM 1719 C CA . GLY A 1 219 ? -20.535 7.700 33.826 1.00 96.00 219 GLY A CA 1
ATOM 1720 C C . GLY A 1 219 ? -21.785 7.492 32.968 1.00 96.00 219 GLY A C 1
ATOM 1721 O O . GLY A 1 219 ? -21.830 6.549 32.181 1.00 96.00 219 GLY A O 1
ATOM 1722 N N . LEU A 1 220 ? -22.777 8.388 33.040 1.00 94.88 220 LEU A N 1
ATOM 1723 C CA . LEU A 1 220 ? -24.000 8.279 32.228 1.00 94.88 220 LEU A CA 1
ATOM 1724 C C . LEU A 1 220 ? -23.722 8.444 30.726 1.00 94.88 220 LEU A C 1
ATOM 1726 O O . LEU A 1 220 ? -24.317 7.741 29.909 1.00 94.88 220 LEU A O 1
ATOM 1730 N N . GLN A 1 221 ? -22.788 9.327 30.357 1.00 95.62 221 GLN A N 1
ATOM 1731 C CA . GLN A 1 221 ? -22.358 9.495 28.965 1.00 95.62 221 GLN A CA 1
ATOM 1732 C C . GLN A 1 221 ? -21.635 8.238 28.468 1.00 95.62 221 GLN A C 1
ATOM 1734 O O . GLN A 1 221 ? -21.864 7.788 27.345 1.00 95.62 221 GLN A O 1
ATOM 1739 N N . ARG A 1 222 ? -20.810 7.620 29.325 1.00 97.06 222 ARG A N 1
ATOM 1740 C CA . ARG A 1 222 ? -20.142 6.348 29.012 1.00 97.06 222 ARG A CA 1
ATOM 1741 C C . ARG A 1 222 ? -21.132 5.201 28.835 1.00 97.06 222 ARG A C 1
ATOM 1743 O O . ARG A 1 222 ? -20.954 4.421 27.906 1.00 97.06 222 ARG A O 1
ATOM 1750 N N . ILE A 1 223 ? -22.186 5.122 29.652 1.00 97.19 223 ILE A N 1
ATOM 1751 C CA . ILE A 1 223 ? -23.257 4.126 29.474 1.00 97.19 223 ILE A CA 1
ATOM 1752 C C . ILE A 1 223 ? -23.925 4.287 28.108 1.00 97.19 223 ILE A C 1
ATOM 1754 O O . ILE A 1 223 ? -24.065 3.296 27.400 1.00 97.19 223 ILE A O 1
ATOM 1758 N N . ALA A 1 224 ? -24.264 5.511 27.694 1.00 96.25 224 ALA A N 1
ATOM 1759 C CA . ALA A 1 224 ? -24.841 5.738 26.367 1.00 96.25 224 ALA A CA 1
ATOM 1760 C C . ALA A 1 224 ? -23.901 5.247 25.245 1.00 96.25 224 ALA A C 1
ATOM 1762 O O . ALA A 1 224 ? -24.330 4.549 24.328 1.00 96.25 224 ALA A O 1
ATOM 1763 N N . ALA A 1 225 ? -22.596 5.523 25.352 1.00 96.19 225 ALA A N 1
ATOM 1764 C CA . ALA A 1 225 ? -21.600 5.022 24.402 1.00 96.19 225 ALA A CA 1
ATOM 1765 C C . ALA A 1 225 ? -21.418 3.489 24.448 1.00 96.19 225 ALA A C 1
ATOM 1767 O O . ALA A 1 225 ? -21.071 2.871 23.438 1.00 96.19 225 ALA A O 1
ATOM 1768 N N . ILE A 1 226 ? -21.614 2.857 25.609 1.00 96.50 226 ILE A N 1
ATOM 1769 C CA . ILE A 1 226 ? -21.639 1.395 25.751 1.00 96.50 226 ILE A CA 1
ATOM 1770 C C . ILE A 1 226 ? -22.867 0.811 25.044 1.00 96.50 226 ILE A C 1
ATOM 1772 O O . ILE A 1 226 ? -22.721 -0.141 24.283 1.00 96.50 226 ILE A O 1
ATOM 1776 N N . GLU A 1 227 ? -24.050 1.391 25.242 1.00 95.94 227 GLU A N 1
ATOM 1777 C CA . GLU A 1 227 ? -25.292 0.916 24.625 1.00 95.94 227 GLU A CA 1
ATOM 1778 C C . GLU A 1 227 ? -25.247 1.007 23.095 1.00 95.94 227 GLU A C 1
ATOM 1780 O O . GLU A 1 227 ? -25.688 0.076 22.422 1.00 95.94 227 GLU A O 1
ATOM 1785 N N . GLU A 1 228 ? -24.657 2.066 22.525 1.00 95.06 228 GLU A N 1
ATOM 1786 C CA . GLU A 1 228 ? -24.441 2.135 21.071 1.00 95.06 228 GLU A CA 1
ATOM 1787 C C . GLU A 1 228 ? -23.520 1.012 20.575 1.00 95.06 228 GLU A C 1
ATOM 1789 O O . GLU A 1 228 ? -23.817 0.365 19.572 1.00 95.06 228 GLU A O 1
ATOM 1794 N N . ARG A 1 229 ? -22.434 0.711 21.304 1.00 93.56 229 ARG A N 1
ATOM 1795 C CA . ARG A 1 229 ? -21.547 -0.421 20.977 1.00 93.56 229 ARG A CA 1
ATOM 1796 C C . ARG A 1 229 ? -22.235 -1.777 21.139 1.00 93.56 229 ARG A C 1
ATOM 1798 O O . ARG A 1 229 ? -21.926 -2.700 20.397 1.00 93.56 229 ARG A O 1
ATOM 1805 N N . TRP A 1 230 ? -23.151 -1.921 22.093 1.00 95.38 230 TRP A N 1
ATOM 1806 C CA . TRP A 1 230 ? -23.913 -3.156 22.289 1.00 95.38 230 TRP A CA 1
ATOM 1807 C C . TRP A 1 230 ? -24.843 -3.449 21.105 1.00 95.38 230 TRP A C 1
ATOM 1809 O O . TRP A 1 230 ? -24.952 -4.589 20.646 1.00 95.38 230 TRP A O 1
ATOM 1819 N N . ARG A 1 231 ? -25.478 -2.406 20.555 1.00 92.88 231 ARG A N 1
ATOM 1820 C CA . ARG A 1 231 ? -26.394 -2.531 19.409 1.00 92.88 231 ARG A CA 1
ATOM 1821 C C . ARG A 1 231 ? -25.725 -3.088 18.155 1.00 92.88 231 ARG A C 1
ATOM 1823 O O . ARG A 1 231 ? -26.411 -3.695 17.341 1.00 92.88 231 ARG A O 1
ATOM 1830 N N . THR A 1 232 ? -24.405 -2.950 18.015 1.00 90.12 232 THR A N 1
ATOM 1831 C CA . THR A 1 232 ? -23.655 -3.493 16.872 1.00 90.12 232 THR A CA 1
ATOM 1832 C C . THR A 1 232 ? -23.309 -4.983 17.006 1.00 90.12 232 THR A C 1
ATOM 1834 O O . THR A 1 232 ? -22.547 -5.491 16.189 1.00 90.12 232 THR A O 1
ATOM 1837 N N . LEU A 1 233 ? -23.815 -5.687 18.029 1.00 90.50 233 LEU A N 1
ATOM 1838 C CA . LEU A 1 233 ? -23.504 -7.097 18.316 1.00 90.50 233 LEU A CA 1
ATOM 1839 C C . LEU A 1 233 ? -24.759 -7.990 18.283 1.00 90.50 233 LEU A C 1
ATOM 1841 O O . LEU A 1 233 ? -25.103 -8.576 19.311 1.00 90.50 233 LEU A O 1
ATOM 1845 N N . PRO A 1 234 ? -25.466 -8.124 17.146 1.00 86.56 234 PRO A N 1
ATOM 1846 C CA . PRO A 1 234 ? -26.737 -8.852 17.103 1.00 86.56 234 PRO A CA 1
ATOM 1847 C C . PRO A 1 234 ? -26.600 -10.305 17.581 1.00 86.56 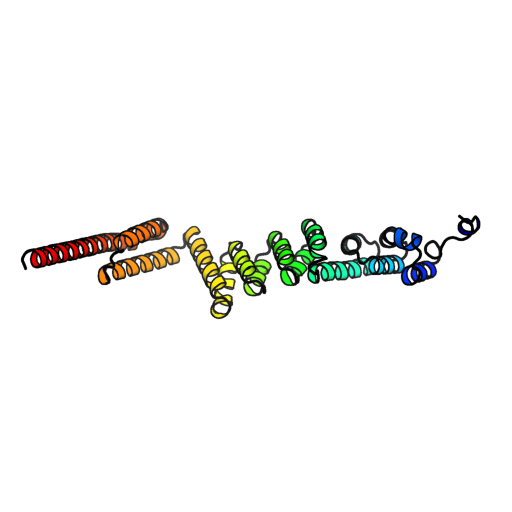234 PRO A C 1
ATOM 1849 O O . PRO A 1 234 ? -27.433 -10.787 18.338 1.00 86.56 234 PRO A O 1
ATOM 1852 N N . GLN A 1 235 ? -25.489 -10.973 17.261 1.00 86.69 235 GLN A N 1
ATOM 1853 C CA . GLN A 1 235 ? -25.248 -12.360 17.667 1.00 86.69 235 GLN A CA 1
ATOM 1854 C C . GLN A 1 235 ? -25.125 -12.533 19.188 1.00 86.69 235 GLN A C 1
ATOM 1856 O O . GLN A 1 235 ? -25.445 -13.600 19.704 1.00 86.69 235 GLN A O 1
ATOM 1861 N N . ALA A 1 236 ? -24.666 -11.506 19.912 1.00 82.31 236 ALA A N 1
ATOM 1862 C CA . ALA A 1 236 ? -24.595 -11.546 21.371 1.00 82.31 236 ALA A CA 1
ATOM 1863 C C . ALA A 1 236 ? -25.958 -11.263 22.028 1.00 82.31 236 ALA A C 1
ATOM 1865 O O . ALA A 1 236 ? -26.201 -11.719 23.148 1.00 82.31 236 ALA A O 1
ATOM 1866 N N . GLN A 1 237 ? -26.854 -10.550 21.338 1.00 84.50 237 GLN A N 1
ATOM 1867 C CA . GLN A 1 237 ? -28.196 -10.220 21.835 1.00 84.50 237 GLN A CA 1
ATOM 1868 C C . GLN A 1 237 ? -29.120 -11.447 21.873 1.00 84.50 237 GLN A C 1
ATOM 1870 O O . GLN A 1 237 ? -30.018 -11.519 22.708 1.00 84.50 237 GLN A O 1
ATOM 1875 N N . ASP A 1 238 ? -28.833 -12.456 21.050 1.00 79.62 238 ASP A N 1
ATOM 1876 C CA . ASP A 1 238 ? -29.553 -13.735 21.019 1.00 79.62 238 ASP A CA 1
ATOM 1877 C C . ASP A 1 238 ? -29.066 -14.741 22.085 1.00 79.62 238 ASP A C 1
ATOM 1879 O O . ASP A 1 238 ? -29.422 -15.920 22.054 1.00 79.62 238 ASP A O 1
ATOM 1883 N N . SER A 1 239 ? -28.220 -14.304 23.024 1.00 83.44 239 SER A N 1
ATOM 1884 C CA . SER A 1 239 ? -27.553 -15.164 24.008 1.00 83.44 239 SER A CA 1
ATOM 1885 C C . SER A 1 239 ? -27.822 -14.738 25.456 1.00 83.44 239 SER A C 1
ATOM 1887 O O . SER A 1 239 ? -28.417 -13.692 25.731 1.00 83.44 239 SER A O 1
ATOM 1889 N N . ASP A 1 240 ? -27.315 -15.519 26.415 1.00 90.75 240 ASP A N 1
ATOM 1890 C CA . ASP A 1 240 ? -27.374 -15.185 27.844 1.00 90.75 240 ASP A CA 1
ATOM 1891 C C . ASP A 1 240 ? -26.727 -13.832 28.184 1.00 90.75 240 ASP A C 1
ATOM 1893 O O . ASP A 1 240 ? -27.086 -13.203 29.189 1.00 90.75 240 ASP A O 1
ATOM 1897 N N . TRP A 1 241 ? -25.834 -13.333 27.323 1.00 93.69 241 TRP A N 1
ATOM 1898 C CA . TRP A 1 241 ? -25.208 -12.029 27.490 1.00 93.69 241 TRP A CA 1
ATOM 1899 C C . TRP A 1 241 ? -26.204 -10.867 27.465 1.00 93.69 241 TRP A C 1
ATOM 1901 O O . TRP A 1 241 ? -25.982 -9.887 28.173 1.00 93.69 241 TRP A O 1
ATOM 1911 N N . GLN A 1 242 ? -27.330 -10.982 26.754 1.00 94.19 242 GLN A N 1
ATOM 1912 C CA . GLN A 1 242 ? -28.363 -9.941 26.725 1.00 94.19 242 GLN A CA 1
ATOM 1913 C C . GLN A 1 242 ? -28.968 -9.689 28.108 1.00 94.19 242 GLN A C 1
ATOM 1915 O O . GLN A 1 242 ? -29.129 -8.540 28.526 1.00 94.19 242 GLN A O 1
ATOM 1920 N N . ARG A 1 243 ? -29.271 -10.762 28.850 1.00 94.12 243 ARG A N 1
ATOM 1921 C CA . ARG A 1 243 ? -29.820 -10.654 30.209 1.00 94.12 243 ARG A CA 1
ATOM 1922 C C . ARG A 1 243 ? -28.814 -10.005 31.154 1.00 94.12 243 ARG A C 1
ATOM 1924 O O . ARG A 1 243 ? -29.180 -9.111 31.914 1.00 94.12 243 ARG A O 1
ATOM 1931 N N . ARG A 1 244 ? -27.546 -10.424 31.076 1.00 95.94 244 ARG A N 1
ATOM 1932 C CA . ARG A 1 244 ? -26.465 -9.859 31.897 1.00 95.94 244 ARG A CA 1
ATOM 1933 C C . ARG A 1 244 ? -26.236 -8.379 31.594 1.00 95.94 244 ARG A C 1
ATOM 1935 O O . ARG A 1 244 ? -26.164 -7.584 32.527 1.00 95.94 244 ARG A O 1
ATOM 1942 N N . HIS A 1 245 ? -26.160 -8.013 30.316 1.00 97.19 245 HIS A N 1
ATOM 1943 C CA . HIS A 1 245 ? -25.996 -6.629 29.880 1.00 97.19 245 HIS A CA 1
ATOM 1944 C C . HIS A 1 245 ? -27.115 -5.733 30.422 1.00 97.19 245 HIS A C 1
ATOM 1946 O O . HIS A 1 245 ? -26.827 -4.729 31.069 1.00 97.19 245 HIS A O 1
ATOM 1952 N N . ASN A 1 246 ? -28.381 -6.125 30.232 1.00 96.12 246 ASN A N 1
ATOM 1953 C CA . ASN A 1 246 ? -29.529 -5.346 30.701 1.00 96.12 246 ASN A CA 1
ATOM 1954 C C . ASN A 1 246 ? -29.471 -5.098 32.217 1.00 96.12 246 ASN A C 1
ATOM 1956 O O . ASN A 1 246 ? -29.578 -3.954 32.655 1.00 96.12 246 ASN A O 1
ATOM 1960 N N . GLY A 1 247 ? -29.211 -6.145 33.009 1.00 97.25 247 GLY A N 1
ATOM 1961 C CA . GLY A 1 247 ? -29.103 -6.010 34.463 1.00 97.25 247 GLY A CA 1
ATOM 1962 C C . GLY A 1 247 ? -27.942 -5.110 34.907 1.00 97.25 247 GLY A C 1
ATOM 1963 O O . GLY A 1 247 ? -28.095 -4.314 35.837 1.00 97.25 247 GLY A O 1
ATOM 1964 N N . LEU A 1 248 ? -26.790 -5.175 34.228 1.00 97.94 248 LEU A N 1
ATOM 1965 C CA . LEU A 1 248 ? -25.643 -4.308 34.519 1.00 97.94 248 LEU A CA 1
ATOM 1966 C C . LEU A 1 248 ? -25.908 -2.845 34.147 1.00 97.94 248 LEU A C 1
ATOM 1968 O O . LEU A 1 248 ? -25.547 -1.959 34.918 1.00 97.94 248 LEU A O 1
ATOM 1972 N N . VAL A 1 249 ? -26.567 -2.575 33.017 1.00 97.94 249 VAL A N 1
ATOM 1973 C CA . VAL A 1 249 ? -26.945 -1.209 32.617 1.00 97.94 249 VAL A CA 1
ATOM 1974 C C . VAL A 1 249 ? -27.904 -0.584 33.629 1.00 97.94 249 VAL A C 1
ATOM 1976 O O . VAL A 1 249 ? -27.677 0.548 34.063 1.00 97.94 249 VAL A O 1
ATOM 1979 N N . GLU A 1 250 ? -28.948 -1.309 34.037 1.00 97.88 250 GLU A N 1
ATOM 1980 C CA . GLU A 1 250 ? -29.901 -0.838 35.051 1.00 97.88 250 GLU A CA 1
ATOM 1981 C C . GLU A 1 250 ? -29.193 -0.526 36.373 1.00 97.88 250 GLU A C 1
ATOM 1983 O O . GLU A 1 250 ? -29.361 0.560 36.935 1.00 97.88 250 GLU A O 1
ATOM 1988 N N . THR A 1 251 ? -28.329 -1.440 36.821 1.00 98.00 251 THR A N 1
ATOM 1989 C CA . THR A 1 251 ? -27.553 -1.282 38.056 1.00 98.00 251 THR A CA 1
ATOM 1990 C C . THR A 1 251 ? -26.606 -0.080 37.978 1.00 98.00 251 THR A C 1
ATOM 1992 O O . THR A 1 251 ? -26.577 0.742 38.895 1.00 98.00 251 THR A O 1
ATOM 1995 N N . ALA A 1 252 ? -25.866 0.073 36.876 1.00 97.44 252 ALA A N 1
ATOM 1996 C CA . ALA A 1 252 ? -24.925 1.172 36.674 1.00 97.44 252 ALA A CA 1
ATOM 1997 C C . ALA A 1 252 ? -25.622 2.536 36.647 1.00 97.44 252 ALA A C 1
ATOM 1999 O O . ALA A 1 252 ? -25.185 3.466 37.329 1.00 97.44 252 ALA A O 1
ATOM 2000 N N . ARG A 1 253 ? -26.743 2.653 35.922 1.00 97.75 253 ARG A N 1
ATOM 2001 C CA . ARG A 1 253 ? -27.555 3.881 35.884 1.00 97.75 253 ARG A CA 1
ATOM 2002 C C . ARG A 1 253 ? -28.082 4.235 37.273 1.00 97.75 253 ARG A C 1
ATOM 2004 O O . ARG A 1 253 ? -27.988 5.390 37.683 1.00 97.75 253 ARG A O 1
ATOM 2011 N N . ALA A 1 254 ? -28.616 3.257 38.006 1.00 97.38 254 ALA A N 1
ATOM 2012 C CA . ALA A 1 254 ? -29.128 3.477 39.355 1.00 97.38 254 ALA A CA 1
ATOM 2013 C C . ALA A 1 254 ? -28.027 3.959 40.315 1.00 97.38 254 ALA A C 1
ATOM 2015 O O . ALA A 1 254 ? -28.234 4.940 41.034 1.00 97.38 254 ALA A O 1
ATOM 2016 N N . ALA A 1 255 ? -26.856 3.315 40.286 1.00 97.12 255 ALA A N 1
ATOM 2017 C CA . ALA A 1 255 ? -25.723 3.653 41.143 1.00 97.12 255 ALA A CA 1
ATOM 2018 C C . ALA A 1 255 ? -25.171 5.061 40.853 1.00 97.12 255 ALA A C 1
ATOM 2020 O O . ALA A 1 255 ? -25.005 5.856 41.778 1.00 97.12 255 ALA A O 1
ATOM 2021 N N . LEU A 1 256 ? -24.970 5.411 39.577 1.00 96.38 256 LEU A N 1
ATOM 2022 C CA . LEU A 1 256 ? -24.499 6.741 39.167 1.00 96.38 256 LEU A CA 1
ATOM 2023 C C . LEU A 1 256 ? -25.493 7.847 39.537 1.00 96.38 256 LEU A C 1
ATOM 2025 O O . LEU A 1 256 ? -25.103 8.842 40.144 1.00 96.38 256 LEU A O 1
ATOM 2029 N N . ASN A 1 257 ? -26.786 7.650 39.264 1.00 95.81 257 ASN A N 1
ATOM 2030 C CA . ASN A 1 257 ? -27.825 8.621 39.625 1.00 95.81 257 ASN A CA 1
ATOM 2031 C C . ASN A 1 257 ? -27.956 8.800 41.146 1.00 95.81 257 ASN A C 1
ATOM 2033 O O . ASN A 1 257 ? -28.321 9.872 41.629 1.00 95.81 257 ASN A O 1
ATOM 2037 N N . ALA A 1 258 ? -27.745 7.740 41.932 1.00 95.88 258 ALA A N 1
ATOM 2038 C CA . ALA A 1 258 ? -27.724 7.839 43.390 1.00 95.88 258 ALA A CA 1
ATOM 2039 C C . ALA A 1 258 ? -26.493 8.620 43.876 1.00 95.88 258 ALA A C 1
ATOM 2041 O O . ALA A 1 258 ? -26.626 9.487 44.740 1.00 95.88 258 ALA A O 1
ATOM 2042 N N . HIS A 1 259 ? -25.326 8.358 43.286 1.00 95.62 259 HIS A N 1
ATOM 2043 C CA . HIS A 1 259 ? -24.087 9.056 43.611 1.00 95.62 259 HIS A CA 1
ATOM 2044 C C . HIS A 1 259 ? -24.161 10.552 43.289 1.00 95.62 259 HIS A C 1
ATOM 2046 O O . HIS A 1 259 ? -23.850 11.380 44.142 1.00 95.62 259 HIS A O 1
ATOM 2052 N N . GLU A 1 260 ? -24.661 10.912 42.105 1.00 93.56 260 GLU A N 1
ATOM 2053 C CA . GLU A 1 260 ? -24.835 12.310 41.704 1.00 93.56 260 GLU A CA 1
ATOM 2054 C C . GLU A 1 260 ? -25.773 13.062 42.660 1.00 93.56 260 GLU A C 1
ATOM 2056 O O . GLU A 1 260 ? -25.443 14.151 43.131 1.00 93.56 260 GLU A O 1
ATOM 2061 N N . ARG A 1 261 ? -26.909 12.454 43.029 1.00 94.12 261 ARG A N 1
ATOM 2062 C CA . ARG A 1 261 ? -27.835 13.033 44.016 1.00 94.12 261 ARG A CA 1
ATOM 2063 C C . ARG A 1 261 ? -27.177 13.232 45.380 1.00 94.12 261 ARG A C 1
ATOM 2065 O O . ARG A 1 261 ? -27.399 14.264 46.010 1.00 94.12 261 ARG A O 1
ATOM 2072 N N . ALA A 1 262 ? -26.360 12.280 45.832 1.00 94.25 262 ALA A N 1
ATOM 2073 C CA . ALA A 1 262 ? -25.629 12.400 47.092 1.00 94.25 262 ALA A CA 1
ATOM 2074 C C . ALA A 1 262 ? -24.616 13.558 47.060 1.00 94.25 262 ALA A C 1
ATOM 2076 O O . ALA A 1 262 ? -24.547 14.336 48.012 1.00 94.25 262 ALA A O 1
ATOM 2077 N N . LEU A 1 263 ? -23.888 13.726 45.950 1.00 93.19 263 LEU A N 1
ATOM 2078 C CA . LEU A 1 263 ? -22.963 14.847 45.757 1.00 93.19 263 LEU A CA 1
ATOM 2079 C C . LEU A 1 263 ? -23.693 16.197 45.734 1.00 93.19 263 LEU A C 1
ATOM 2081 O O . LEU A 1 263 ? -23.261 17.144 46.390 1.00 93.19 263 LEU A O 1
ATOM 2085 N N . GLN A 1 264 ? -24.822 16.287 45.025 1.00 92.94 264 GLN A N 1
ATOM 2086 C CA . GLN A 1 264 ? -25.642 17.500 44.978 1.00 92.94 264 GLN A CA 1
ATOM 2087 C C . GLN A 1 264 ? -26.196 17.866 46.362 1.00 92.94 264 GLN A C 1
ATOM 2089 O O . GLN A 1 264 ? -26.138 19.032 46.754 1.00 92.94 264 GLN A O 1
ATOM 2094 N N . ALA A 1 265 ? -26.679 16.878 47.122 1.00 94.25 265 ALA A N 1
ATOM 2095 C CA . ALA A 1 265 ? -27.165 17.078 48.484 1.00 94.25 265 ALA A CA 1
ATOM 2096 C C . ALA A 1 265 ? -26.048 17.553 49.428 1.00 94.25 265 ALA A C 1
ATOM 2098 O O . ALA A 1 265 ? -26.242 18.519 50.166 1.00 94.25 265 ALA A O 1
ATOM 2099 N N . ALA A 1 266 ? -24.860 16.942 49.360 1.00 93.38 266 ALA A N 1
ATOM 2100 C CA . ALA A 1 266 ? -23.699 17.361 50.145 1.00 93.38 266 ALA A CA 1
ATOM 2101 C C . ALA A 1 266 ? -23.257 18.796 49.801 1.00 93.38 266 ALA A C 1
ATOM 2103 O O . ALA A 1 266 ? -23.002 19.602 50.695 1.00 93.38 266 ALA A O 1
ATOM 2104 N N . ALA A 1 267 ? -23.235 19.151 48.513 1.00 92.12 267 ALA A N 1
ATOM 2105 C CA . ALA A 1 267 ? -22.886 20.496 48.057 1.00 92.12 267 ALA A CA 1
ATOM 2106 C C . ALA A 1 267 ? -23.939 21.555 48.429 1.00 92.12 267 ALA A C 1
ATOM 2108 O O . ALA A 1 267 ? -23.604 22.728 48.601 1.00 92.12 267 ALA A O 1
ATOM 2109 N N . ALA A 1 268 ? -25.217 21.178 48.508 1.00 92.00 268 ALA A N 1
ATOM 2110 C CA . ALA A 1 268 ? -26.279 22.060 48.985 1.00 92.00 268 ALA A CA 1
ATOM 2111 C C . ALA A 1 268 ? -26.163 22.298 50.498 1.00 92.00 268 ALA A C 1
ATOM 2113 O O . ALA A 1 268 ? -26.243 23.444 50.935 1.00 92.00 268 ALA A O 1
ATOM 2114 N N . ALA A 1 269 ? -25.904 21.241 51.275 1.00 91.56 269 ALA A N 1
ATOM 2115 C CA . ALA A 1 269 ? -25.700 21.338 52.718 1.00 91.56 269 ALA A CA 1
ATOM 2116 C C . ALA A 1 269 ? -24.489 22.221 53.064 1.00 91.56 269 ALA A C 1
ATOM 2118 O O . ALA A 1 269 ? -24.622 23.139 53.867 1.00 91.56 269 ALA A O 1
ATOM 2119 N N . ALA A 1 270 ? -23.347 22.020 52.391 1.00 90.62 270 ALA A N 1
ATOM 2120 C CA . ALA A 1 270 ? -22.139 22.823 52.600 1.00 90.62 270 ALA A CA 1
ATOM 2121 C C . ALA A 1 270 ? -22.390 24.330 52.398 1.00 90.62 270 ALA A C 1
ATOM 2123 O O . ALA A 1 270 ? -22.031 25.136 53.257 1.00 90.62 270 ALA A O 1
ATOM 2124 N N . ARG A 1 271 ? -23.096 24.697 51.318 1.00 90.88 271 ARG A N 1
ATOM 2125 C CA . ARG A 1 271 ? -23.471 26.090 51.013 1.00 90.88 271 ARG A CA 1
ATOM 2126 C C . ARG A 1 271 ? -24.391 26.709 52.064 1.00 90.88 271 ARG A C 1
ATOM 2128 O O . ARG A 1 271 ? -24.271 27.896 52.343 1.00 90.88 271 ARG A O 1
ATOM 2135 N N . GLN A 1 272 ? -25.301 25.927 52.645 1.00 85.69 272 GLN A N 1
ATOM 2136 C CA . GLN A 1 272 ? -26.174 26.409 53.720 1.00 85.69 272 GLN A CA 1
ATOM 2137 C C . GLN A 1 272 ? -25.386 26.687 55.006 1.00 85.69 272 GLN A C 1
ATOM 2139 O O . GLN A 1 272 ? -25.634 27.700 55.652 1.00 85.69 272 GLN A O 1
ATOM 2144 N N . THR A 1 273 ? -24.410 25.841 55.355 1.00 86.06 273 THR A N 1
ATOM 2145 C CA . THR A 1 273 ? -23.515 26.092 56.502 1.00 86.06 273 THR A CA 1
ATOM 2146 C C . THR A 1 273 ? -22.661 27.345 56.327 1.00 86.06 273 THR A C 1
ATOM 2148 O O . THR A 1 273 ? -22.511 28.093 57.285 1.00 86.06 273 THR A O 1
ATOM 2151 N N . GLU A 1 274 ? -22.135 27.608 55.128 1.00 82.31 274 GLU A N 1
ATOM 2152 C CA . GLU A 1 274 ? -21.339 28.817 54.852 1.00 82.31 274 GLU A CA 1
ATOM 2153 C C . GLU A 1 274 ?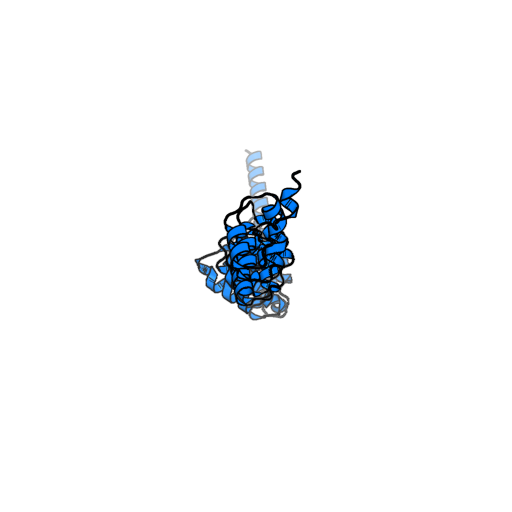 -22.166 30.109 54.887 1.00 82.31 274 GLU A C 1
ATOM 2155 O O . GLU A 1 274 ? -21.639 31.156 55.232 1.00 82.31 274 GLU A O 1
ATOM 2160 N N . GLN A 1 275 ? -23.456 30.054 54.542 1.00 76.94 275 GLN A N 1
ATOM 2161 C CA . GLN A 1 275 ? -24.355 31.215 54.606 1.00 76.94 275 GLN A CA 1
ATOM 2162 C C . GLN A 1 275 ? -24.882 31.501 56.020 1.00 76.94 275 GLN A C 1
ATOM 2164 O O . GLN A 1 275 ? -25.411 32.584 56.265 1.00 76.94 275 GLN A O 1
ATOM 2169 N N . ALA A 1 276 ? -24.789 30.523 56.924 1.00 74.69 276 ALA A N 1
ATOM 2170 C CA . ALA A 1 276 ? -25.232 30.631 58.312 1.00 74.69 276 ALA A CA 1
ATOM 2171 C C . ALA A 1 276 ? -24.097 30.981 59.296 1.00 74.69 276 ALA A C 1
ATOM 2173 O O . ALA A 1 276 ? -24.384 31.212 60.473 1.00 74.69 276 ALA A O 1
ATOM 2174 N N . ALA A 1 277 ? -22.844 30.992 58.829 1.00 63.97 277 ALA A N 1
ATOM 2175 C CA . ALA A 1 277 ? -21.644 31.384 59.573 1.00 63.97 277 ALA A CA 1
ATOM 2176 C C . ALA A 1 277 ? -21.259 32.840 59.273 1.00 63.97 277 ALA A C 1
ATOM 2178 O O . ALA A 1 277 ? -20.782 33.513 60.214 1.00 63.97 277 ALA A O 1
#

Radius of gyration: 34.43 Å; Cα contacts (8 Å, |Δi|>4): 293; chains: 1; bounding box: 61×48×111 Å

pLDDT: mean 94.02, std 8.14, range [43.66, 98.56]

Secondary structure (DSSP, 8-state):
--GGGGTS--GGGSSSHHHHHHHHHH---HHHHHHHHHHHHH-SSHHHHHHHHHHH--HHHHHHHHHH-SSHHHHHHHHHHHHHHHHH--TTTHHHHHHHHHT---HHHHHHHHHH-SSHHHHHHHHHH---HHHHHHHHHH-S-HHHHHHHHHH---HHHHHHHHHHHTTT-HHHHHHHHHHHHHHHHHTT-HHHHHHHHHHHHHHHHHHHHH--TTHHHHHHHHHHHHHT-HHHHTSHHHHHHHHHHHHHHHHHHHHHHHHHHHHHHHHHHHHH-

Foldseek 3Di:
DDPVCVVDDPQLPDPDPVSVLCCLQDPPDPVVLVCLVVQLAPPPDLSSVVSSCVVVVDLVSLVVLLPDPPDPVSVVVSVVSNLCCLQAPDPVCVVVSLVCLLPDDDLVSLLSQLVRRPDPSSVLSSVVPDPDLVSLLVCLLDPPDPVSVLVSLVPHQDLVSLVVQLVNCVPPPPNSNVSSVVSNLVNCQVVVPLVSLVVVLVVLLVVLVVLLVPLDLCSVVVLVVSVVVNVSRVSCCVDPSVVSNVVSSVSSVVSNVVVVVVVVVVVVVVVVVVVVD

Solvent-accessible surface area (backbone atoms only — not comparable to full-atom values): 15185 Å² total; per-residue (Å²): 136,69,80,68,67,78,77,51,77,56,53,66,70,43,90,52,62,67,50,20,31,51,31,61,74,70,60,84,50,67,73,56,64,72,41,29,68,54,36,37,73,65,46,93,45,65,70,37,14,49,47,24,44,64,72,65,66,46,58,66,57,25,45,51,33,34,74,65,46,90,48,68,69,57,15,53,50,21,40,52,51,25,52,49,48,54,20,65,35,48,84,85,45,37,71,57,43,49,58,51,58,74,71,58,79,56,64,69,56,35,49,53,26,38,75,57,23,69,40,64,69,50,17,49,58,28,46,74,74,52,82,55,64,65,60,46,44,52,42,36,73,64,47,90,48,69,66,60,17,43,54,36,50,73,71,60,88,47,64,71,53,27,50,52,44,21,66,70,21,58,89,78,33,65,66,53,15,48,52,20,44,52,51,37,50,52,50,39,49,75,75,61,38,51,71,61,28,44,54,51,51,50,51,50,44,54,51,39,54,47,43,54,73,65,54,52,94,62,42,70,63,50,48,53,56,46,53,59,59,53,69,77,32,65,70,26,58,80,40,76,56,36,61,54,44,53,55,41,52,54,50,28,54,52,50,42,56,51,51,53,50,51,51,53,52,52,56,51,52,53,54,52,54,64,75,74,107

Sequence (277 aa):
MSLLSRLFKPAWQHDSASRRLAAVQESQEPALLEALPALATTDPHPRVRRAALQRLGDLGLWGDRSRHDADPELRDDARRQYVNGLIGADTELLPVAERLLRVEESVEVLEAVAARARQMALRRLALERSQRPGLLADCALSDPDAELRLWLVGRIDTEAALRRIADQSRTRDKRVHRLAREKLEALRLADGDRAVAEQRAQAICTELETLIHALPADGLQRIAAIEERWRTLPQAQDSDWQRRHNGLVETARAALNAHERALQAAAAAARQTEQAA

Mean predicted aligned error: 6.91 Å

Nearest PDB structures (foldseek):
  8vsu-assembly1_A  TM=2.155E-01  e=3.752E-01  Homo sapiens
  3mkq-assembly1_E  TM=3.198E-01  e=2.360E+00  Saccharomyces cerevisiae YJM789
  9fff-assembly1_A  TM=2.442E-01  e=1.006E+00  Gallus gallus